Protein AF-A0A024RZ48-F1 (afdb_monomer)

pLDDT: mean 83.04, std 20.43, range [28.94, 98.0]

Nearest PDB structures (foldseek):
  3ok8-assembly1_B  TM=2.402E-01  e=8.076E+00  Mus musculus
  6m96-assembly1_B-2  TM=2.084E-01  e=8.076E+00  Aquifex aeolicus VF5

Secondary structure (DSSP, 8-state):
---------------------PPPPP-------SS-------PPPPPGGGTTTHHHHHHHHHHHHHHH-HHHHHHHHHHHHHHHHHHHHHTTSSSPP-HHHHHHHHHHHHHHHHHHHHHHHHHHHS---S-HHHHHHHHHHHIIIIIIHHHHHHHHHHHHHHHT-HHHHHHHHHHHHHHHHHHHHHHHHHHHHHHHHHHS-GGGHHHHHHHHHHHHHHHHHHHHHHHHHHHHHHHHHHHHHHHT-

Mean predicted aligned error: 12.29 Å

Solvent-accessible surface area (backbone atoms only — not comparable to full-atom values): 14236 Å² total; per-residue (Å²): 1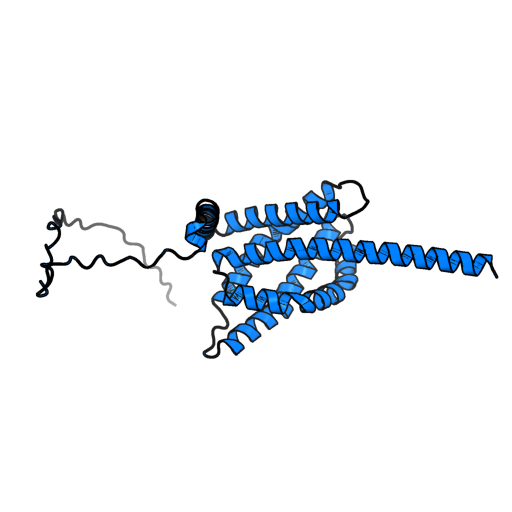33,91,83,90,86,86,82,90,83,88,82,90,82,88,75,94,73,78,84,81,76,77,76,76,81,79,82,75,78,73,86,82,61,101,62,98,65,85,79,77,78,74,71,77,76,75,57,73,66,66,71,49,53,70,59,36,51,51,52,50,49,49,45,52,41,29,72,77,39,44,64,61,44,36,27,56,50,27,30,53,39,29,39,53,23,42,51,51,26,46,75,66,45,97,60,81,88,58,66,66,59,39,52,50,42,21,53,53,26,37,67,46,22,54,61,52,53,52,48,56,51,46,58,71,74,42,68,80,52,96,48,64,66,59,23,50,50,53,48,42,52,48,39,55,69,49,51,50,45,49,51,46,47,51,51,41,28,49,54,24,46,78,69,66,51,40,70,67,42,11,53,49,47,30,69,73,43,43,63,61,52,50,56,59,42,62,76,51,49,54,61,54,46,52,47,36,74,74,73,42,57,80,72,46,37,65,57,54,52,40,56,54,46,34,56,48,38,41,50,52,35,52,54,51,52,54,48,54,53,52,50,49,53,52,50,50,54,50,50,52,55,59,74,75,105

Sequence (245 aa):
MLRARVALSWSVLSSRQRPCRQPCPNMQESPVGPDGGERVEIAPPLPLWQRLGPVTRLAQAYGNSQKKRPYVTQTISSIFIFFSADLLAQSMSDDDYDPVRTARNVFIGAGTAIPAYQWFKFLATRFNYKSRVLSLGVKIVLNQLLFATYMNVYFFSMQALLSGDGISGAVQRVRDTLLTSWINSCKIWPIVMAFNLSYVPLEYRALFAGIINLGWQAYLSLLNRWAEVREAEAAETAAEAVALA

Radius of gyration: 28.59 Å; Cα contacts (8 Å, |Δi|>4): 157; chains: 1; bounding box: 78×73×70 Å

Foldseek 3Di:
DDDDDDDDDDDDDDDDDDDPDDDDDDPPDDPDDPDPDDPPPPDPPDPPLVVVPVRNVVVVVLLVCCVVPVLVSQLVLLLVLQLLLLVLLVVLDPDDDDVLVSVLSSVLSNVCRVVVLVLLVCLLVPQDDPDPVRSLVVSLVCCLPPVLLVSLLSSQLSVCVSVVVPNVNSVVSCVVCRVVSSVVCVVPVSVQSSCLSPPNPSSCSSVSVSVVSSVVSNVVSVVVVVVVVVVVVVVVVVVVVVVVD

Structure (mmCIF, N/CA/C/O backbone):
data_AF-A0A024RZ48-F1
#
_entry.id   AF-A0A024RZ48-F1
#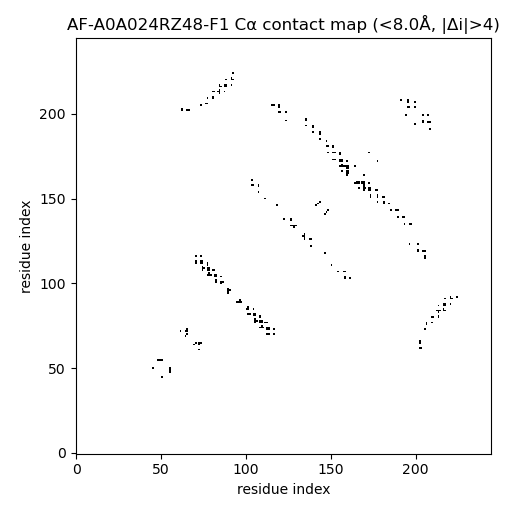
loop_
_atom_site.group_PDB
_atom_site.id
_atom_site.type_symbol
_atom_site.label_atom_id
_atom_site.label_alt_id
_atom_site.label_comp_id
_atom_site.label_asym_id
_atom_site.label_entity_id
_atom_site.label_seq_id
_atom_site.pdbx_PDB_ins_code
_atom_site.Cartn_x
_atom_site.Cartn_y
_atom_site.Cartn_z
_atom_site.occupancy
_atom_site.B_iso_or_equiv
_atom_site.auth_seq_id
_atom_site.auth_comp_id
_atom_site.auth_asym_id
_atom_site.auth_atom_id
_atom_site.pdbx_PDB_model_num
ATOM 1 N N . MET A 1 1 ? 11.354 -44.405 32.107 1.00 38.25 1 MET A N 1
ATOM 2 C CA . MET A 1 1 ? 11.079 -42.958 31.965 1.00 38.25 1 MET A CA 1
ATOM 3 C C . MET A 1 1 ? 9.793 -42.797 31.168 1.00 38.25 1 MET A C 1
ATOM 5 O O . MET A 1 1 ? 9.680 -43.358 30.085 1.00 38.25 1 MET A O 1
ATOM 9 N N . LEU A 1 2 ? 8.790 -42.193 31.807 1.00 31.25 2 LEU A N 1
ATOM 10 C CA . LEU A 1 2 ? 7.359 -42.246 31.487 1.00 31.25 2 LEU A CA 1
ATOM 11 C C . LEU A 1 2 ? 7.004 -41.737 30.076 1.00 31.25 2 LEU A C 1
ATOM 13 O O . LEU A 1 2 ? 7.317 -40.607 29.715 1.00 31.25 2 LEU A O 1
ATOM 17 N N . ARG A 1 3 ? 6.246 -42.556 29.335 1.00 37.56 3 ARG A N 1
ATOM 18 C CA . ARG A 1 3 ? 5.345 -42.137 28.252 1.00 37.56 3 ARG A CA 1
ATOM 19 C C . ARG A 1 3 ? 3.957 -41.921 28.859 1.00 37.56 3 ARG A C 1
ATOM 21 O O . ARG A 1 3 ? 3.462 -42.827 29.520 1.00 37.56 3 ARG A O 1
ATOM 28 N N . ALA A 1 4 ? 3.313 -40.788 28.590 1.00 33.41 4 ALA A N 1
ATOM 29 C CA . ALA A 1 4 ? 1.902 -40.580 28.912 1.00 33.41 4 ALA A CA 1
ATOM 30 C C . ALA A 1 4 ? 1.089 -40.418 27.617 1.00 33.41 4 ALA A C 1
ATOM 32 O O . ALA A 1 4 ? 1.191 -39.414 26.916 1.00 33.41 4 ALA A O 1
ATOM 33 N N . ARG A 1 5 ? 0.297 -41.450 27.306 1.00 41.03 5 ARG A N 1
ATOM 34 C CA . ARG A 1 5 ? -0.903 -41.414 26.458 1.00 41.03 5 ARG A CA 1
ATOM 35 C C . ARG A 1 5 ? -2.101 -41.554 27.397 1.00 41.03 5 ARG A C 1
ATOM 37 O O . ARG A 1 5 ? -2.118 -42.537 28.126 1.00 41.03 5 ARG A O 1
ATOM 44 N N . VAL A 1 6 ? -3.094 -40.668 27.329 1.00 35.09 6 VAL A N 1
ATOM 45 C CA . VAL A 1 6 ? -4.478 -40.879 27.822 1.00 35.09 6 VAL A CA 1
ATOM 46 C C . VAL A 1 6 ? -5.368 -39.959 26.966 1.00 35.09 6 VAL A C 1
ATOM 48 O O . VAL A 1 6 ? -5.167 -38.752 26.978 1.00 35.09 6 VAL A O 1
ATOM 51 N N . ALA A 1 7 ? -6.049 -40.460 25.932 1.00 33.59 7 ALA A N 1
ATOM 52 C CA . ALA A 1 7 ? -7.340 -41.166 25.888 1.00 33.59 7 ALA A CA 1
ATOM 53 C C . ALA A 1 7 ? -8.547 -40.212 25.752 1.00 33.59 7 ALA A C 1
ATOM 55 O O . ALA A 1 7 ? -8.872 -39.438 26.646 1.00 33.59 7 ALA A O 1
ATOM 56 N N . LEU A 1 8 ? -9.199 -40.312 24.588 1.00 34.28 8 LEU A N 1
ATOM 57 C CA . LEU A 1 8 ? -10.552 -39.840 24.303 1.00 34.28 8 LEU A CA 1
ATOM 58 C C . LEU A 1 8 ? -11.566 -40.643 25.131 1.00 34.28 8 LEU A C 1
ATOM 60 O O . LEU A 1 8 ? -11.453 -41.864 25.204 1.00 34.28 8 LEU A O 1
ATOM 64 N N . SER A 1 9 ? -12.599 -39.981 25.654 1.00 30.58 9 SER A N 1
ATOM 65 C CA . SER A 1 9 ? -13.850 -40.643 26.032 1.00 30.58 9 SER A CA 1
ATOM 66 C C . SER A 1 9 ? -15.035 -39.778 25.612 1.00 30.58 9 SER A C 1
ATOM 68 O O . SER A 1 9 ? -15.275 -38.698 26.149 1.00 30.58 9 SER A O 1
ATOM 70 N N . TRP A 1 10 ? -15.735 -40.264 24.591 1.00 28.94 10 TRP A N 1
ATOM 71 C CA . TRP A 1 10 ? -17.107 -39.917 24.254 1.00 28.94 10 TRP A CA 1
ATOM 72 C C . TRP A 1 10 ? -18.004 -40.969 24.909 1.00 28.94 10 TRP A C 1
ATOM 74 O O . TRP A 1 10 ? -17.760 -42.153 24.681 1.00 28.94 10 TRP A O 1
ATOM 84 N N . SER A 1 11 ? -19.044 -40.555 25.644 1.00 31.22 11 SER A N 1
ATOM 85 C CA . SER A 1 11 ? -20.434 -41.044 25.506 1.00 31.22 11 SER A CA 1
ATOM 86 C C . SER A 1 11 ? -21.299 -40.774 26.745 1.00 31.22 11 SER A C 1
ATOM 88 O O . SER A 1 11 ? -21.030 -41.275 27.827 1.00 31.22 11 SER A O 1
ATOM 90 N N . VAL A 1 12 ? -22.398 -40.055 26.487 1.00 34.34 12 VAL A N 1
ATOM 91 C CA . VAL A 1 12 ? -23.777 -40.330 26.933 1.00 34.34 12 VAL A CA 1
ATOM 92 C C . VAL A 1 12 ? -24.084 -40.297 28.435 1.00 34.34 12 VAL A C 1
ATOM 94 O O . VAL A 1 12 ? -23.860 -41.254 29.162 1.00 34.34 12 VAL A O 1
ATOM 97 N N . LEU A 1 13 ? -24.840 -39.269 28.829 1.00 33.66 13 LEU A N 1
ATOM 98 C CA . LEU A 1 13 ? -26.039 -39.460 29.645 1.00 33.66 13 LEU A CA 1
ATOM 99 C C . LEU A 1 13 ? -27.095 -38.436 29.230 1.00 33.66 13 LEU A C 1
ATOM 101 O O . LEU A 1 13 ? -26.978 -37.234 29.454 1.00 33.66 13 LEU A O 1
ATOM 105 N N . SER A 1 14 ? -28.127 -38.954 28.570 1.00 35.81 14 SER A N 1
ATOM 106 C CA . SER A 1 14 ? -29.373 -38.259 28.312 1.00 35.81 14 SER A CA 1
ATOM 107 C C . SER A 1 14 ? -30.078 -37.969 29.635 1.00 35.81 14 SER A C 1
ATOM 109 O O . SER A 1 14 ? -30.487 -38.896 30.334 1.00 35.81 14 SER A O 1
ATOM 111 N N . SER A 1 15 ? -30.327 -36.701 29.933 1.00 34.81 15 SER A N 1
ATOM 112 C CA . SER A 1 15 ? -31.440 -36.314 30.790 1.00 34.81 15 SER A CA 1
ATOM 113 C C . SER A 1 15 ? -32.399 -35.476 29.950 1.00 34.81 15 SER A C 1
ATOM 115 O O . SER A 1 15 ? -32.111 -34.366 29.512 1.00 34.81 15 SER A O 1
ATOM 117 N N . ARG A 1 16 ? -33.560 -36.069 29.659 1.00 40.62 16 ARG A N 1
ATOM 118 C CA . ARG A 1 16 ? -34.732 -35.353 29.160 1.00 40.62 16 ARG A CA 1
ATOM 119 C C . ARG A 1 16 ? -35.059 -34.241 30.157 1.00 40.62 16 ARG A C 1
ATOM 121 O O . ARG A 1 16 ? -35.597 -34.529 31.224 1.00 40.62 16 ARG A O 1
ATOM 128 N N . GLN A 1 17 ? -34.805 -32.991 29.794 1.00 38.72 17 GLN A N 1
ATOM 129 C CA . GLN A 1 17 ? -35.482 -31.854 30.404 1.00 38.72 17 GLN A CA 1
ATOM 130 C C . GLN A 1 17 ? -36.427 -31.235 29.378 1.00 38.72 17 GLN A C 1
ATOM 132 O O . GLN A 1 17 ? -36.085 -30.991 28.223 1.00 38.72 17 GLN A O 1
ATOM 137 N N . ARG A 1 18 ? -37.678 -31.133 29.820 1.00 36.09 18 ARG A N 1
ATOM 138 C CA . ARG A 1 18 ? -38.862 -30.670 29.097 1.00 36.09 18 ARG A CA 1
ATOM 139 C C . ARG A 1 18 ? -38.695 -29.198 28.687 1.00 36.09 18 ARG A C 1
ATOM 141 O O . ARG A 1 18 ? -37.915 -28.489 29.318 1.00 36.09 18 ARG A O 1
ATOM 148 N N . PRO A 1 19 ? -39.428 -28.720 27.666 1.00 35.03 19 PRO A N 1
ATOM 149 C CA . PRO A 1 19 ? -39.289 -27.353 27.180 1.00 35.03 19 PRO A CA 1
ATOM 150 C C . PRO A 1 19 ? -39.682 -26.354 28.274 1.00 35.03 19 PRO A C 1
ATOM 152 O O . PRO A 1 19 ? -40.811 -26.381 28.769 1.00 35.03 19 PRO A O 1
ATOM 155 N N . CYS A 1 20 ? -38.762 -25.460 28.638 1.00 35.25 20 CYS A N 1
ATOM 156 C CA . CYS A 1 20 ? -39.099 -24.270 29.406 1.00 35.25 20 CYS A CA 1
ATOM 157 C C . CYS A 1 20 ? -40.071 -23.427 28.574 1.00 35.25 20 CYS A C 1
ATOM 159 O O . CYS A 1 20 ? -39.677 -22.771 27.610 1.00 35.25 20 CYS A O 1
ATOM 161 N N . ARG A 1 21 ? -41.355 -23.463 28.946 1.00 40.59 21 ARG A N 1
ATOM 162 C CA . ARG A 1 21 ? -42.322 -22.427 28.584 1.00 40.59 21 ARG A CA 1
ATOM 163 C C . ARG A 1 21 ? -41.755 -21.100 29.084 1.00 40.59 21 ARG A C 1
ATOM 165 O O . ARG A 1 21 ? -41.681 -20.889 30.291 1.00 40.59 21 ARG A O 1
ATOM 172 N N . GLN A 1 22 ? -41.334 -20.230 28.172 1.00 45.97 22 GLN A N 1
ATOM 173 C CA . GLN A 1 22 ? -41.168 -18.818 28.497 1.00 45.97 22 GLN A CA 1
ATOM 174 C C . GLN A 1 22 ? -42.529 -18.283 28.973 1.00 4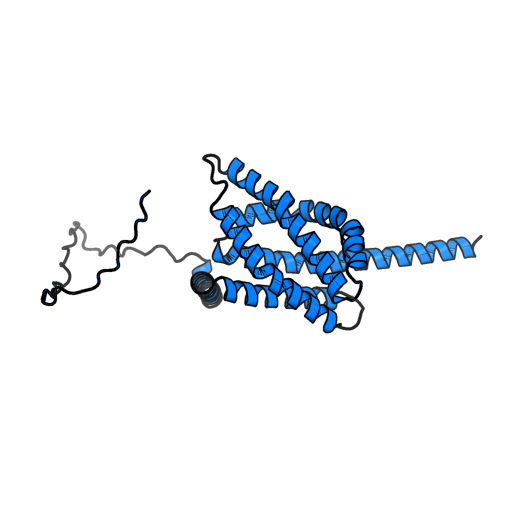5.97 22 GLN A C 1
ATOM 176 O O . GLN A 1 22 ? -43.525 -18.493 28.273 1.00 45.97 22 GLN A O 1
ATOM 181 N N . PRO A 1 23 ? -42.615 -17.632 30.142 1.00 40.03 23 PRO A N 1
ATOM 182 C CA . PRO A 1 23 ? -43.782 -16.839 30.487 1.00 40.03 23 PRO A CA 1
ATOM 183 C C . PRO A 1 23 ? -43.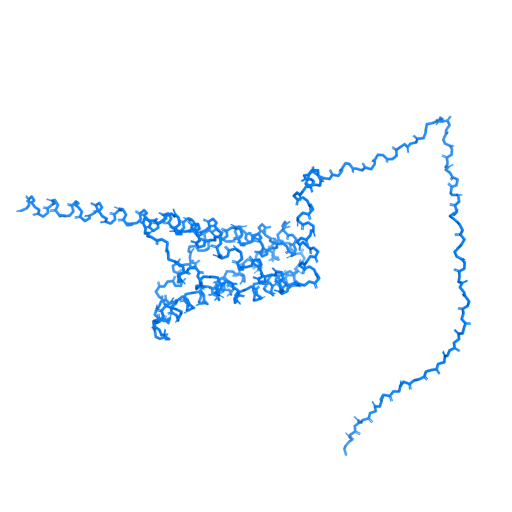863 -15.637 29.538 1.00 40.03 23 PRO A C 1
ATOM 185 O O . PRO A 1 23 ? -42.836 -15.060 29.177 1.00 40.03 23 PRO A O 1
ATOM 188 N N . CYS A 1 24 ? -45.082 -15.281 29.131 1.00 37.19 24 CYS A N 1
ATOM 189 C CA . CYS A 1 24 ? -45.389 -14.046 28.412 1.00 37.19 24 CYS A CA 1
ATOM 190 C C . CYS A 1 24 ? -44.769 -12.814 29.106 1.00 37.19 24 CYS A C 1
ATOM 192 O O . CYS A 1 24 ? -44.508 -12.865 30.311 1.00 37.19 24 CYS A O 1
ATOM 194 N N . PRO A 1 25 ? -44.528 -11.714 28.367 1.00 39.91 25 PRO A N 1
ATOM 195 C CA . PRO A 1 25 ? -43.797 -10.566 28.879 1.00 39.91 25 PRO A CA 1
ATOM 196 C C . PRO A 1 25 ? -44.495 -10.015 30.116 1.00 39.91 25 PRO A C 1
ATOM 198 O O . PRO A 1 25 ? -45.704 -9.783 30.106 1.00 39.91 25 PRO A O 1
ATOM 201 N N . ASN A 1 26 ? -43.710 -9.819 31.170 1.00 36.91 26 ASN A N 1
ATOM 202 C CA . ASN A 1 26 ? -44.125 -9.100 32.358 1.00 36.91 26 ASN A CA 1
ATOM 203 C C . ASN A 1 26 ? -44.617 -7.715 31.906 1.00 36.91 26 ASN A C 1
ATOM 205 O O . ASN A 1 26 ? -43.839 -6.950 31.334 1.00 36.91 26 ASN A O 1
ATOM 209 N N . MET A 1 27 ? -45.903 -7.418 32.113 1.00 36.75 27 MET A N 1
ATOM 210 C CA . MET A 1 27 ? -46.411 -6.051 32.043 1.00 36.75 27 MET A CA 1
ATOM 211 C C . MET A 1 27 ? -45.717 -5.280 33.161 1.00 36.75 27 MET A C 1
ATOM 213 O O . MET A 1 27 ? -46.099 -5.360 34.324 1.00 36.75 27 MET A O 1
ATOM 217 N N . GLN A 1 28 ? -44.630 -4.600 32.818 1.00 39.88 28 GLN A N 1
ATOM 218 C CA . GLN A 1 28 ? -44.034 -3.602 33.684 1.00 39.88 28 GLN A CA 1
ATOM 219 C C . GLN A 1 28 ? -44.991 -2.413 33.682 1.00 39.88 28 GLN A C 1
ATOM 221 O O . GLN A 1 28 ? -45.077 -1.678 32.700 1.00 39.88 28 GLN A O 1
ATOM 226 N N . GLU A 1 29 ? -45.763 -2.284 34.759 1.00 39.62 29 GLU A N 1
ATOM 227 C CA . GLU A 1 29 ? -46.559 -1.093 35.033 1.00 39.62 29 GLU A CA 1
ATOM 228 C C . GLU A 1 29 ? -45.646 0.138 34.962 1.00 39.62 29 GLU A C 1
ATOM 230 O O . GLU A 1 29 ? -44.635 0.238 35.663 1.00 39.62 29 GLU A O 1
ATOM 235 N N . SER A 1 30 ? -45.981 1.065 34.064 1.00 38.09 30 SER A N 1
ATOM 236 C CA . SER A 1 30 ? -45.347 2.378 34.006 1.00 38.09 30 SER A CA 1
ATOM 237 C C . SER A 1 30 ? -45.648 3.154 35.292 1.00 38.09 30 SER A C 1
ATOM 239 O O . SER A 1 30 ? -46.793 3.143 35.747 1.00 38.09 30 SER A O 1
ATOM 241 N N . PRO A 1 31 ? -44.681 3.888 35.871 1.00 41.72 31 PRO A N 1
ATOM 242 C CA . PRO A 1 31 ? -44.988 4.819 36.944 1.00 41.72 31 PRO A CA 1
ATOM 243 C C . PRO A 1 31 ? -45.827 5.963 36.359 1.00 41.72 31 PRO A C 1
ATOM 245 O O . PRO A 1 31 ? -45.339 6.769 35.566 1.00 41.72 31 PRO A O 1
ATOM 248 N N . VAL A 1 32 ? -47.107 6.000 36.727 1.00 44.28 32 VAL A N 1
ATOM 249 C CA . VAL A 1 32 ? -48.041 7.069 36.365 1.00 44.28 32 VAL A CA 1
ATOM 250 C C . VAL A 1 32 ? -47.592 8.350 37.073 1.00 44.28 32 VAL A C 1
ATOM 252 O O . VAL A 1 32 ? -47.715 8.482 38.289 1.00 44.28 32 VAL A O 1
ATOM 255 N N . GLY A 1 33 ? -47.011 9.279 36.310 1.00 48.31 33 GLY A N 1
ATOM 256 C CA . GLY A 1 33 ? -46.834 10.667 36.740 1.00 48.31 33 GLY A CA 1
ATOM 257 C C . GLY A 1 33 ? -48.172 11.421 36.705 1.00 48.31 33 GLY A C 1
ATOM 258 O O . GLY A 1 33 ? -49.093 10.965 36.030 1.00 48.31 33 GLY A O 1
ATOM 259 N N . PRO A 1 34 ? -48.306 12.569 37.395 1.00 49.88 34 PRO A N 1
ATOM 260 C CA . PRO A 1 34 ? -49.603 13.219 37.612 1.00 49.88 34 PRO A CA 1
ATOM 261 C C . PRO A 1 34 ? -50.240 13.841 36.360 1.00 49.88 34 PRO A C 1
ATOM 263 O O . PRO A 1 34 ? -51.371 14.300 36.439 1.00 49.88 34 PRO A O 1
ATOM 266 N N . ASP A 1 35 ? -49.559 13.826 35.214 1.00 49.88 35 ASP A N 1
ATOM 267 C CA . ASP A 1 35 ? -50.056 14.372 33.955 1.00 49.88 35 ASP A CA 1
ATOM 268 C C . ASP A 1 35 ? -49.986 13.282 32.879 1.00 49.88 35 ASP A C 1
ATOM 270 O O . ASP A 1 35 ? -48.909 12.768 32.569 1.00 49.88 35 ASP A O 1
ATOM 274 N N . GLY A 1 36 ? -51.150 12.902 32.342 1.00 49.97 36 GLY A N 1
ATOM 275 C CA . GLY A 1 36 ? -51.372 11.788 31.410 1.00 49.97 36 GLY A CA 1
ATOM 276 C C . GLY A 1 36 ? -50.786 11.970 30.005 1.00 49.97 36 GLY A C 1
ATOM 277 O O . GLY A 1 36 ? -51.496 11.818 29.015 1.00 49.97 36 GLY A O 1
ATOM 278 N N . GLY A 1 37 ? -49.498 12.293 29.907 1.00 45.31 37 GLY A N 1
ATOM 279 C CA . GLY A 1 37 ? -48.733 12.309 28.667 1.00 45.31 37 GLY A CA 1
ATOM 280 C C . GLY A 1 37 ? -47.754 11.141 28.619 1.00 45.31 37 GLY A C 1
ATOM 281 O O . GLY A 1 37 ? -46.782 11.103 29.373 1.00 45.31 37 GLY A O 1
ATOM 282 N N . GLU A 1 38 ? -47.989 10.198 27.710 1.00 49.16 38 GLU A N 1
ATOM 283 C CA . GLU A 1 38 ? -47.034 9.154 27.341 1.00 49.16 38 GLU A CA 1
ATOM 284 C C . GLU A 1 38 ? -45.717 9.825 26.910 1.00 49.16 38 GLU A C 1
ATOM 286 O O . GLU A 1 38 ? -45.669 10.549 25.911 1.00 49.16 38 GLU A O 1
ATOM 291 N N . ARG A 1 39 ? -44.637 9.655 27.686 1.00 50.16 39 ARG A N 1
ATOM 292 C CA . ARG A 1 39 ? -43.314 10.126 27.260 1.00 50.16 39 ARG A CA 1
ATOM 293 C C . ARG A 1 39 ? -42.861 9.237 26.111 1.00 50.16 39 ARG A C 1
ATOM 295 O O . ARG A 1 39 ? -42.278 8.182 26.339 1.00 50.16 39 ARG A O 1
ATOM 302 N N . VAL A 1 40 ? -43.119 9.676 24.884 1.00 59.91 40 VAL A N 1
ATOM 303 C CA . VAL A 1 40 ? -42.496 9.111 23.688 1.00 59.91 40 VAL A CA 1
ATOM 304 C C . VAL A 1 40 ? -40.988 9.283 23.851 1.00 59.91 40 VAL A C 1
ATOM 306 O O . VAL A 1 40 ? -40.455 10.385 23.709 1.00 59.91 40 VAL A O 1
ATOM 309 N N . GLU A 1 41 ? -40.292 8.206 24.208 1.00 59.16 41 GLU A N 1
ATOM 310 C CA . GLU A 1 41 ? -38.836 8.178 24.215 1.00 59.16 41 GLU A CA 1
ATOM 311 C C . GLU A 1 41 ? -38.381 8.237 22.754 1.00 59.16 41 GLU A C 1
ATOM 313 O O . GLU A 1 41 ? -38.357 7.242 22.029 1.00 59.16 41 GLU A O 1
ATOM 318 N N . ILE A 1 42 ? -38.116 9.454 22.275 1.00 63.38 42 ILE A N 1
ATOM 319 C CA . ILE A 1 42 ? -37.619 9.695 20.924 1.00 63.38 42 ILE A CA 1
ATOM 320 C C . ILE A 1 42 ? -36.236 9.050 20.857 1.00 63.38 42 ILE A C 1
ATOM 322 O O . ILE A 1 42 ? -35.260 9.602 21.371 1.00 63.38 42 ILE A O 1
ATOM 326 N N . ALA A 1 43 ? -36.158 7.866 20.241 1.00 68.62 43 ALA A N 1
ATOM 327 C CA . ALA A 1 43 ? -34.889 7.214 19.955 1.00 68.62 43 ALA A CA 1
ATOM 328 C C . ALA A 1 43 ? -33.949 8.239 19.296 1.00 68.62 43 ALA A C 1
ATOM 330 O O . ALA A 1 43 ? -34.389 8.972 18.399 1.00 68.62 43 ALA A O 1
ATOM 331 N N . PRO A 1 44 ? -32.678 8.334 19.731 1.00 74.50 44 PRO A N 1
ATOM 332 C CA . PRO A 1 44 ? -31.772 9.336 19.204 1.00 74.50 44 PRO A CA 1
ATOM 333 C C . PRO A 1 44 ? -31.723 9.205 17.678 1.00 74.50 44 PRO A C 1
ATOM 335 O O . PRO A 1 44 ? -31.657 8.082 17.161 1.00 74.50 44 PRO A O 1
ATOM 338 N N . PRO A 1 45 ? -31.789 10.326 16.939 1.00 71.00 45 PRO A N 1
ATOM 339 C CA . PRO A 1 45 ? -31.782 10.291 15.490 1.00 71.00 45 PRO A CA 1
ATOM 340 C C . PRO A 1 45 ? -30.596 9.465 15.005 1.00 71.00 45 PRO A C 1
ATOM 342 O O . PRO A 1 45 ? -29.459 9.719 15.408 1.00 71.00 45 PRO A O 1
ATOM 345 N N . LEU A 1 46 ? -30.865 8.498 14.122 1.00 72.75 46 LEU A N 1
ATOM 346 C CA . LEU A 1 46 ? -29.807 7.695 13.517 1.00 72.75 46 LEU A CA 1
ATOM 347 C C . LEU A 1 46 ? -28.719 8.637 12.970 1.00 72.75 46 LEU A C 1
ATOM 349 O O . LEU A 1 46 ? -29.065 9.642 12.322 1.00 72.75 46 LEU A O 1
ATOM 353 N N . PRO A 1 47 ? -27.429 8.349 13.229 1.00 73.94 47 PRO A N 1
ATOM 354 C CA . PRO A 1 47 ? -26.336 9.198 12.785 1.00 73.94 47 PRO A CA 1
ATOM 355 C C . PRO A 1 47 ? -26.387 9.405 11.267 1.00 73.94 47 PRO A C 1
ATOM 357 O O . PRO A 1 47 ? -26.848 8.535 10.529 1.00 73.94 47 PRO A O 1
ATOM 360 N N . LEU A 1 48 ? -25.915 10.562 10.790 1.00 71.38 48 LEU A N 1
ATOM 361 C CA . LEU A 1 48 ? -26.107 11.039 9.411 1.00 71.38 48 LEU A CA 1
ATOM 362 C C . LEU A 1 48 ? -25.770 9.990 8.337 1.00 71.38 48 LEU A C 1
ATOM 364 O O . LEU A 1 48 ? -26.499 9.840 7.361 1.00 71.38 48 LEU A O 1
ATOM 368 N N . TRP A 1 49 ? -24.716 9.200 8.539 1.00 63.56 49 TRP A N 1
ATOM 369 C CA . TRP A 1 49 ? -24.308 8.154 7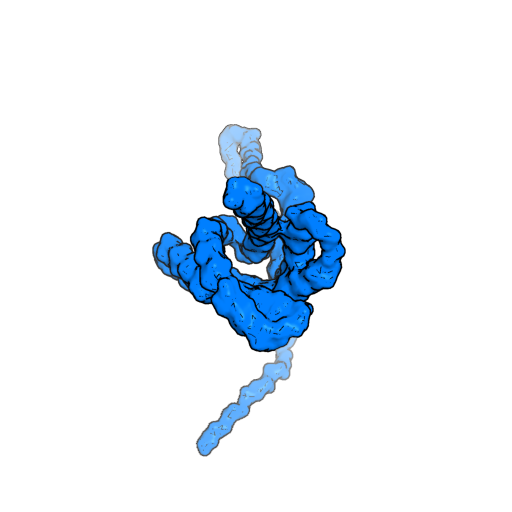.600 1.00 63.56 49 TRP A CA 1
ATOM 370 C C . TRP A 1 49 ? -25.282 6.977 7.504 1.00 63.56 49 TRP A C 1
ATOM 372 O O . TRP A 1 49 ? -25.206 6.247 6.525 1.00 63.56 49 TRP A O 1
ATOM 382 N N . GLN A 1 50 ? -26.186 6.766 8.469 1.00 64.25 50 GLN A N 1
ATOM 383 C CA . GLN A 1 50 ? -27.280 5.782 8.391 1.00 64.25 50 GLN A CA 1
ATOM 384 C C . GLN A 1 50 ? -28.503 6.309 7.635 1.00 64.25 50 GLN A C 1
ATOM 386 O O . GLN A 1 50 ? -29.367 5.531 7.238 1.00 64.25 50 GLN A O 1
ATOM 391 N N . ARG A 1 51 ? -28.549 7.618 7.373 1.00 68.62 51 ARG A N 1
ATOM 392 C CA . ARG A 1 51 ? -29.578 8.258 6.547 1.00 68.62 51 ARG A CA 1
ATOM 393 C C . ARG A 1 51 ? -29.259 8.189 5.050 1.00 68.62 51 ARG A C 1
ATOM 395 O O . ARG A 1 51 ? -30.134 8.441 4.235 1.00 68.62 51 ARG A O 1
ATOM 402 N N . LEU A 1 52 ? -28.040 7.775 4.687 1.00 75.81 52 LEU A N 1
ATOM 403 C CA . LEU A 1 52 ? -27.579 7.593 3.302 1.00 75.81 52 LEU A CA 1
ATOM 404 C C . LEU A 1 52 ? -28.022 6.259 2.665 1.00 75.81 52 LEU A C 1
ATOM 406 O O . LEU A 1 52 ? -27.458 5.857 1.649 1.00 75.81 52 LEU A O 1
ATOM 410 N N . GLY A 1 53 ? -29.001 5.566 3.264 1.00 79.75 53 GLY A N 1
ATOM 411 C CA . GLY A 1 53 ? -29.703 4.383 2.748 1.00 79.75 53 GLY A CA 1
ATOM 412 C C . GLY A 1 53 ? -28.821 3.365 2.003 1.00 79.75 53 GLY A C 1
ATOM 413 O O . GLY A 1 53 ? -28.261 2.470 2.644 1.00 79.75 53 GLY A O 1
ATOM 414 N N . PRO A 1 54 ? -28.697 3.449 0.662 1.00 85.69 54 PRO A N 1
ATOM 415 C CA . PRO A 1 54 ? -27.858 2.546 -0.131 1.00 85.69 54 PRO A CA 1
ATOM 416 C C . PRO A 1 54 ? -26.387 2.486 0.307 1.00 85.69 54 PRO A C 1
ATOM 418 O O . PRO A 1 54 ? -25.835 1.394 0.436 1.00 85.69 54 PRO A O 1
ATOM 421 N N . VAL A 1 55 ? -25.755 3.629 0.592 1.00 84.88 55 VAL A N 1
ATOM 422 C CA . VAL A 1 55 ? -24.321 3.687 0.939 1.00 84.88 55 VAL A CA 1
ATOM 423 C C . VAL A 1 55 ? -24.064 2.997 2.274 1.00 84.88 55 VAL A C 1
ATOM 425 O O . VAL A 1 55 ? -23.126 2.212 2.413 1.00 84.88 55 VAL A O 1
ATOM 428 N N . THR A 1 56 ? -24.944 3.225 3.248 1.00 84.00 56 THR A N 1
ATOM 429 C CA . THR A 1 56 ? -24.874 2.572 4.557 1.00 84.00 56 THR A CA 1
ATOM 430 C C . THR A 1 56 ? -25.002 1.061 4.427 1.00 84.00 56 THR A C 1
ATOM 432 O O . THR A 1 56 ? -24.248 0.327 5.063 1.00 84.00 56 THR A O 1
ATOM 435 N N . ARG A 1 57 ? -25.937 0.586 3.591 1.00 88.06 57 ARG A N 1
ATOM 436 C CA . ARG A 1 57 ? -26.154 -0.848 3.355 1.00 88.06 57 ARG A CA 1
ATOM 437 C C . ARG A 1 57 ? -24.937 -1.496 2.706 1.00 88.06 57 ARG A C 1
ATOM 439 O O . ARG A 1 57 ? -24.545 -2.574 3.138 1.00 88.06 57 ARG A O 1
ATOM 446 N N . LEU A 1 58 ? -24.314 -0.835 1.729 1.00 89.75 58 LEU A N 1
ATOM 447 C CA . LEU A 1 58 ? -23.081 -1.317 1.099 1.00 89.75 58 LEU A CA 1
ATOM 448 C C . LEU A 1 58 ? -21.925 -1.389 2.102 1.00 89.75 58 LEU A C 1
ATOM 450 O O . LEU A 1 58 ? -21.261 -2.420 2.193 1.00 89.75 58 LEU A O 1
ATOM 454 N N . ALA A 1 59 ? -21.727 -0.341 2.905 1.00 90.44 59 ALA A N 1
ATOM 455 C CA . ALA A 1 59 ? -20.704 -0.332 3.947 1.00 90.44 59 ALA A CA 1
ATOM 456 C C . ALA A 1 59 ? -20.937 -1.455 4.971 1.00 90.44 59 ALA A C 1
ATOM 458 O O . ALA A 1 59 ? -20.025 -2.222 5.269 1.00 90.44 59 ALA A O 1
ATOM 459 N N . GLN A 1 60 ? -22.173 -1.623 5.451 1.00 91.69 60 GLN A N 1
ATOM 460 C CA . GLN A 1 60 ? -22.536 -2.704 6.371 1.00 91.69 60 GLN A CA 1
ATOM 461 C C . GLN A 1 60 ? -22.347 -4.090 5.744 1.00 91.69 60 GLN A C 1
ATOM 463 O O . GLN A 1 60 ? -21.822 -4.987 6.402 1.00 91.69 60 GLN A O 1
ATOM 468 N N . ALA A 1 61 ? -22.730 -4.276 4.479 1.00 93.75 61 ALA A N 1
ATOM 469 C CA . ALA A 1 61 ? -22.533 -5.527 3.754 1.00 93.75 61 ALA A CA 1
ATOM 470 C C . ALA A 1 61 ? -21.043 -5.868 3.622 1.00 93.75 61 ALA A C 1
ATOM 472 O O . ALA A 1 61 ? -20.647 -6.996 3.926 1.00 93.75 61 ALA A O 1
ATOM 473 N N . TYR A 1 62 ? -20.211 -4.886 3.263 1.00 95.25 62 TYR A N 1
ATOM 474 C CA . TYR A 1 62 ? -18.758 -5.034 3.237 1.00 95.25 62 TYR A CA 1
ATOM 475 C C . TYR A 1 62 ? -18.216 -5.412 4.619 1.00 95.25 62 TYR A C 1
ATOM 477 O O . TYR A 1 62 ? -17.508 -6.409 4.750 1.00 95.25 62 TYR A O 1
ATOM 485 N N . GLY A 1 63 ? -18.589 -4.673 5.669 1.00 95.31 63 GLY A N 1
ATOM 486 C CA . GLY A 1 63 ? -18.141 -4.938 7.036 1.00 95.31 63 GLY A CA 1
ATOM 487 C C . GLY A 1 63 ? -18.532 -6.335 7.525 1.00 95.31 63 GLY A C 1
ATOM 488 O O . GLY A 1 63 ? -17.720 -7.035 8.134 1.00 95.31 63 GLY A O 1
ATOM 489 N N . ASN A 1 64 ? -19.746 -6.787 7.206 1.00 95.88 64 ASN A N 1
ATOM 490 C CA . ASN A 1 64 ? -20.219 -8.136 7.516 1.00 95.88 64 ASN A CA 1
ATOM 491 C C . ASN A 1 64 ? -19.451 -9.207 6.727 1.00 95.88 64 ASN A C 1
ATOM 493 O O . ASN A 1 64 ? -19.061 -10.228 7.301 1.00 95.88 64 ASN A O 1
ATOM 497 N N . SER A 1 65 ? -19.182 -8.971 5.439 1.00 96.88 65 SER A N 1
ATOM 498 C CA . SER A 1 65 ? -18.363 -9.864 4.612 1.00 96.88 65 SER A CA 1
ATOM 499 C C . SER A 1 65 ? -16.940 -9.973 5.152 1.00 96.88 65 SER A C 1
ATOM 501 O O . SER A 1 65 ? -16.436 -11.081 5.334 1.00 96.88 65 SER A O 1
ATOM 503 N N . GLN A 1 66 ? -16.320 -8.846 5.506 1.00 95.81 66 GLN A N 1
ATOM 504 C CA . GLN A 1 66 ? -14.971 -8.800 6.064 1.00 95.81 66 GLN A CA 1
ATOM 505 C C . GLN A 1 66 ? -14.885 -9.549 7.401 1.00 95.81 66 GLN A C 1
ATOM 507 O O . GLN A 1 66 ? -13.905 -10.244 7.656 1.00 95.81 66 GLN A O 1
ATOM 512 N N . LYS A 1 67 ? -15.918 -9.468 8.248 1.00 94.31 67 LYS A N 1
ATOM 513 C CA . LYS A 1 67 ? -15.983 -10.224 9.511 1.00 94.31 67 LYS A CA 1
ATOM 514 C C . LYS A 1 67 ? -16.151 -11.727 9.282 1.00 94.31 67 LYS A C 1
ATOM 516 O O . LYS A 1 67 ? -15.507 -12.519 9.963 1.00 94.31 67 LYS A O 1
ATOM 521 N N . LYS A 1 68 ? -16.994 -12.129 8.324 1.00 96.81 68 LYS A N 1
ATOM 522 C CA . LYS A 1 68 ? -17.310 -13.544 8.052 1.00 96.81 68 LYS A CA 1
ATOM 523 C C . LYS A 1 68 ? -16.224 -14.256 7.241 1.00 96.81 68 LYS A C 1
ATOM 525 O O . LYS A 1 68 ? -15.973 -15.438 7.454 1.00 96.81 68 LYS A O 1
ATOM 530 N N . ARG A 1 69 ? -15.622 -13.562 6.274 1.00 96.06 69 ARG A N 1
ATOM 531 C CA . ARG A 1 69 ? -14.645 -14.088 5.306 1.00 96.06 69 ARG A CA 1
ATOM 532 C C . ARG A 1 69 ? -13.552 -13.042 5.033 1.00 96.06 69 ARG A C 1
ATOM 534 O O . ARG A 1 69 ? -13.496 -12.502 3.924 1.00 96.06 69 ARG A O 1
ATOM 541 N N . PRO A 1 70 ? -12.676 -12.755 6.013 1.00 95.31 70 PRO A N 1
ATOM 542 C CA . PRO A 1 70 ? -11.703 -11.668 5.911 1.00 95.31 70 PRO A CA 1
ATOM 543 C C . PRO A 1 70 ? -10.739 -11.838 4.738 1.00 95.31 70 PRO A C 1
ATOM 545 O O . PRO A 1 70 ? -10.556 -10.905 3.971 1.00 95.31 70 PRO A O 1
ATOM 548 N N . TYR A 1 71 ? -10.168 -13.029 4.534 1.00 96.31 71 TYR A N 1
ATOM 549 C CA . TYR A 1 71 ? -9.174 -13.231 3.471 1.00 96.31 71 TYR A CA 1
ATOM 550 C C . TYR A 1 71 ? -9.769 -13.118 2.065 1.00 96.31 71 TYR A C 1
ATOM 552 O O . TYR A 1 71 ? -9.166 -12.497 1.194 1.00 96.31 71 TYR A O 1
ATOM 560 N N . VAL A 1 72 ? -10.969 -13.666 1.851 1.00 96.94 72 VAL A N 1
ATOM 561 C CA . VAL A 1 72 ? -11.659 -13.592 0.554 1.00 96.94 72 VAL A CA 1
ATOM 562 C C . VAL A 1 72 ? -12.051 -12.152 0.247 1.00 96.94 72 VAL A C 1
ATOM 564 O O . VAL A 1 72 ? -11.715 -11.639 -0.815 1.00 96.94 72 VAL A O 1
ATOM 567 N N . THR A 1 73 ? -12.705 -11.484 1.201 1.00 96.62 73 THR A N 1
ATOM 568 C CA . THR A 1 73 ? -13.142 -10.091 1.037 1.00 96.62 73 THR A CA 1
ATOM 569 C C . THR A 1 73 ? -11.941 -9.182 0.795 1.00 96.62 73 THR A C 1
ATOM 571 O O . THR A 1 73 ? -11.966 -8.372 -0.128 1.00 96.62 73 THR A O 1
ATOM 574 N N . GLN A 1 74 ? -10.849 -9.377 1.537 1.00 95.50 74 GLN A N 1
ATOM 575 C CA . GLN A 1 74 ? -9.626 -8.606 1.361 1.00 95.50 74 GLN A CA 1
ATOM 576 C C . GLN A 1 74 ? -8.983 -8.817 -0.013 1.00 95.50 74 GLN A C 1
ATOM 578 O O . GLN A 1 74 ? -8.566 -7.847 -0.638 1.00 95.50 74 GLN A O 1
ATOM 583 N N . THR A 1 75 ? -8.911 -10.063 -0.486 1.00 97.25 75 THR A N 1
ATOM 584 C CA . THR A 1 75 ? -8.310 -10.392 -1.788 1.00 97.25 75 THR A CA 1
ATOM 5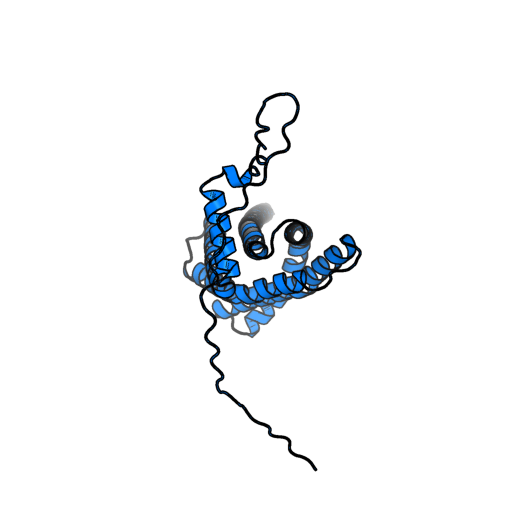85 C C . THR A 1 75 ? -9.119 -9.787 -2.927 1.00 97.25 75 THR A C 1
ATOM 587 O O . THR A 1 75 ? -8.557 -9.090 -3.765 1.00 97.25 75 THR A O 1
ATOM 590 N N . ILE A 1 76 ? -10.444 -9.968 -2.910 1.00 97.25 76 ILE A N 1
ATOM 591 C CA . ILE A 1 76 ? -11.345 -9.385 -3.914 1.00 97.25 76 ILE A CA 1
ATOM 592 C C . ILE A 1 76 ? -11.235 -7.856 -3.904 1.00 97.25 76 ILE A C 1
ATOM 594 O O . ILE A 1 76 ? -11.071 -7.244 -4.953 1.00 97.25 76 ILE A O 1
ATOM 598 N N . SER A 1 77 ? -11.258 -7.236 -2.724 1.00 96.19 77 SER A N 1
ATOM 599 C CA . SER A 1 77 ? -11.138 -5.777 -2.604 1.00 96.19 77 SER A CA 1
ATOM 600 C C . SER A 1 77 ? -9.806 -5.272 -3.142 1.00 96.19 77 SER A C 1
ATOM 602 O O . SER A 1 77 ? -9.779 -4.282 -3.863 1.00 96.19 77 SER A O 1
ATOM 604 N N . SER A 1 78 ? -8.708 -5.966 -2.831 1.00 96.12 78 SER A N 1
ATOM 605 C CA . SER A 1 78 ? -7.378 -5.610 -3.328 1.00 96.12 78 SER A CA 1
ATOM 606 C C . SER A 1 78 ? -7.301 -5.703 -4.851 1.00 96.12 78 SER A C 1
ATOM 608 O O . SER A 1 78 ? -6.796 -4.785 -5.485 1.00 96.12 78 SER A O 1
ATOM 610 N N . ILE A 1 79 ? -7.880 -6.749 -5.452 1.00 97.12 79 ILE A N 1
ATOM 611 C CA . ILE A 1 79 ? -7.991 -6.879 -6.913 1.00 97.12 79 ILE A CA 1
ATOM 612 C C . ILE A 1 79 ? -8.698 -5.656 -7.509 1.00 97.12 79 ILE A C 1
ATOM 614 O O . ILE A 1 79 ? -8.156 -5.029 -8.414 1.00 97.12 79 ILE A O 1
ATOM 618 N N . PHE A 1 80 ? -9.858 -5.266 -6.969 1.00 96.81 80 PHE A N 1
ATOM 619 C CA . PHE A 1 80 ? -10.594 -4.089 -7.449 1.00 96.81 80 PHE A CA 1
ATOM 620 C C . PHE A 1 80 ? -9.828 -2.776 -7.260 1.00 96.81 80 PHE A C 1
ATOM 622 O O . PHE A 1 80 ? -9.871 -1.918 -8.143 1.00 96.81 80 PHE A O 1
ATOM 629 N N . ILE A 1 81 ? -9.132 -2.615 -6.132 1.00 95.44 81 ILE A N 1
ATOM 630 C CA . ILE A 1 81 ? -8.316 -1.429 -5.846 1.00 95.44 81 ILE A CA 1
ATOM 631 C C . ILE A 1 81 ? -7.174 -1.329 -6.855 1.00 95.44 81 ILE A C 1
ATOM 633 O O . ILE A 1 81 ? -7.018 -0.288 -7.480 1.00 95.44 81 ILE A O 1
ATOM 637 N N . PHE A 1 82 ? -6.394 -2.394 -7.044 1.00 95.19 82 PHE A N 1
ATOM 638 C CA . PHE A 1 82 ? -5.242 -2.376 -7.947 1.00 95.19 82 PHE A CA 1
ATOM 639 C C . PHE A 1 82 ? -5.652 -2.272 -9.415 1.00 95.19 82 PHE A C 1
ATOM 641 O O . PHE A 1 82 ? -5.000 -1.551 -10.165 1.00 95.19 82 PHE A O 1
ATOM 648 N N . PHE A 1 83 ? -6.751 -2.918 -9.810 1.00 96.56 83 PHE A N 1
ATOM 649 C CA . PHE A 1 83 ? -7.338 -2.754 -11.139 1.00 96.56 83 PHE A CA 1
ATOM 650 C C . PHE A 1 83 ? -7.711 -1.291 -11.398 1.00 96.56 83 PHE A C 1
ATOM 652 O O . PHE A 1 83 ? -7.220 -0.683 -12.343 1.00 96.56 83 PHE A O 1
ATOM 659 N N . SER A 1 84 ? -8.519 -0.701 -10.511 1.00 96.19 84 SER A N 1
ATOM 660 C CA . SER A 1 84 ? -8.949 0.696 -10.637 1.00 96.19 84 SER A CA 1
ATOM 661 C C . SER A 1 84 ? -7.770 1.671 -10.589 1.00 96.19 84 SER A C 1
ATOM 663 O O . SER A 1 84 ? -7.776 2.672 -11.295 1.00 96.19 84 SER A O 1
ATOM 665 N N . ALA A 1 85 ? -6.750 1.385 -9.775 1.00 93.88 85 ALA A N 1
ATOM 666 C CA . ALA A 1 85 ? -5.579 2.245 -9.636 1.00 93.88 85 ALA A CA 1
ATOM 667 C C . ALA A 1 85 ? -4.710 2.246 -10.881 1.00 93.88 85 ALA A C 1
ATOM 669 O O . ALA A 1 85 ? -4.206 3.296 -11.275 1.00 93.88 85 ALA A O 1
ATOM 670 N N . ASP A 1 86 ? -4.542 1.082 -11.499 1.00 93.69 86 ASP A N 1
ATOM 671 C CA . ASP A 1 86 ? -3.777 0.988 -12.724 1.00 93.69 86 ASP A CA 1
ATOM 672 C C . ASP A 1 86 ? -4.542 1.568 -13.917 1.00 93.69 86 ASP A C 1
ATOM 674 O O . ASP A 1 86 ? -3.944 2.321 -14.673 1.00 93.69 86 ASP A O 1
ATOM 678 N N . LEU A 1 87 ? -5.858 1.334 -14.028 1.00 94.19 87 LEU A N 1
ATOM 679 C CA . LEU A 1 87 ? -6.691 2.010 -15.032 1.00 94.19 87 LEU A CA 1
ATOM 680 C C . LEU A 1 87 ? -6.612 3.531 -14.903 1.00 94.19 87 LEU A C 1
ATOM 682 O O . LEU A 1 87 ? -6.445 4.224 -15.902 1.00 94.19 87 LEU A O 1
ATOM 686 N N . LEU A 1 88 ? -6.704 4.047 -13.674 1.00 92.62 88 LEU A N 1
ATOM 687 C CA . LEU A 1 88 ? -6.600 5.479 -13.422 1.00 92.62 88 LEU A CA 1
ATOM 688 C C . LEU A 1 88 ? -5.227 6.011 -13.842 1.00 92.62 88 LEU A C 1
ATOM 690 O O . LEU A 1 88 ? -5.162 6.987 -14.575 1.00 92.62 88 LEU A O 1
ATOM 694 N N . ALA A 1 89 ? -4.140 5.352 -13.440 1.00 90.62 89 ALA A N 1
ATOM 695 C CA . ALA A 1 89 ? -2.796 5.772 -13.826 1.00 90.62 89 ALA A CA 1
ATOM 696 C C . ALA A 1 89 ? -2.579 5.712 -15.349 1.00 90.62 89 ALA A C 1
ATOM 698 O O . ALA A 1 89 ? -2.018 6.637 -15.920 1.00 90.62 89 ALA A O 1
ATOM 699 N N . GLN A 1 90 ? -3.045 4.655 -16.019 1.00 91.94 90 GLN A N 1
ATOM 700 C CA . GLN A 1 90 ? -2.935 4.529 -17.475 1.00 91.94 90 GLN A CA 1
ATOM 701 C C . GLN A 1 90 ? -3.778 5.570 -18.215 1.00 91.94 90 GLN A C 1
ATOM 703 O O . GLN A 1 90 ? -3.313 6.127 -19.194 1.00 91.94 90 GLN A O 1
ATOM 708 N N . SER A 1 91 ? -4.960 5.924 -17.702 1.00 90.69 91 SER A N 1
ATOM 709 C CA . SER A 1 91 ? -5.804 6.974 -18.299 1.00 90.69 91 SER A CA 1
ATOM 710 C C . SER A 1 91 ? -5.202 8.384 -18.245 1.00 90.69 91 SER A C 1
ATOM 712 O O . SER A 1 91 ? -5.720 9.298 -18.880 1.00 90.69 91 SER A O 1
ATOM 714 N N . MET A 1 92 ? -4.152 8.572 -17.444 1.00 87.56 92 MET A N 1
ATOM 715 C CA . MET A 1 92 ? -3.437 9.840 -17.283 1.00 87.56 92 MET A CA 1
ATOM 716 C C . MET A 1 92 ? -2.093 9.854 -18.016 1.00 87.56 92 MET A C 1
ATOM 718 O O . MET A 1 92 ? -1.387 10.861 -17.960 1.00 87.56 92 MET A O 1
ATOM 722 N N . SER A 1 93 ? -1.722 8.733 -18.633 1.00 82.88 93 SER A N 1
ATOM 723 C CA . SER A 1 93 ? -0.582 8.624 -19.531 1.00 82.88 93 SER A CA 1
ATOM 724 C C . SER A 1 93 ? -1.051 8.922 -20.953 1.00 82.88 93 SER A C 1
ATOM 726 O O . SER A 1 93 ? -2.211 8.685 -21.287 1.00 82.88 93 SER A O 1
ATOM 728 N N . ASP A 1 94 ? -0.149 9.463 -21.766 1.00 82.88 94 ASP A N 1
ATOM 729 C CA . ASP A 1 94 ? -0.403 9.709 -23.185 1.00 82.88 94 ASP A CA 1
ATOM 730 C C . ASP A 1 94 ? -0.213 8.418 -24.031 1.00 82.88 94 ASP A C 1
ATOM 732 O O . ASP A 1 94 ? -0.455 8.430 -25.237 1.00 82.88 94 ASP A O 1
ATOM 736 N N . ASP A 1 95 ? 0.172 7.298 -23.398 1.00 85.62 95 ASP A N 1
ATOM 737 C CA . ASP A 1 95 ? 0.339 5.979 -24.021 1.00 85.62 95 ASP A CA 1
ATOM 738 C C . ASP A 1 95 ? -0.986 5.209 -24.189 1.00 85.62 95 ASP A C 1
ATOM 740 O O . ASP A 1 95 ? -1.954 5.388 -23.443 1.00 85.62 95 ASP A O 1
ATOM 744 N N . ASP A 1 96 ? -0.998 4.260 -25.131 1.00 92.06 96 ASP A N 1
ATOM 745 C CA . ASP A 1 96 ? -2.096 3.304 -25.288 1.00 92.06 96 ASP A CA 1
ATOM 746 C C . ASP A 1 96 ? -2.259 2.399 -24.056 1.00 92.06 96 ASP A C 1
ATOM 748 O O . ASP A 1 96 ? -1.303 2.028 -23.370 1.00 92.06 96 ASP A O 1
ATOM 752 N N . TYR A 1 97 ? -3.500 1.970 -23.810 1.00 94.19 97 TYR A N 1
ATOM 753 C CA . TYR A 1 97 ? -3.816 1.066 -22.708 1.00 94.19 97 TYR A CA 1
ATOM 754 C C . TYR A 1 97 ? -3.071 -0.281 -22.823 1.00 94.19 97 TYR A C 1
ATOM 756 O O . TYR A 1 97 ? -3.303 -1.059 -23.750 1.00 94.19 97 TYR A O 1
ATOM 764 N N . ASP A 1 98 ? -2.246 -0.596 -21.822 1.00 95.25 98 ASP A N 1
ATOM 765 C CA . ASP A 1 98 ? -1.527 -1.858 -21.643 1.00 95.25 98 ASP A CA 1
ATOM 766 C C . ASP A 1 98 ? -2.286 -2.797 -20.669 1.00 95.25 98 ASP A C 1
ATOM 768 O O . ASP A 1 98 ? -2.178 -2.669 -19.436 1.00 95.25 98 ASP A O 1
ATOM 772 N N . PRO A 1 99 ? -3.017 -3.811 -21.180 1.00 96.19 99 PRO A N 1
ATOM 773 C CA . PRO A 1 99 ? -3.721 -4.777 -20.339 1.00 96.19 99 PRO A CA 1
ATOM 774 C C . PRO A 1 99 ? -2.777 -5.720 -19.577 1.00 96.19 99 PRO A C 1
ATOM 776 O O . PRO A 1 99 ? -3.139 -6.229 -18.511 1.00 96.19 99 PRO A O 1
ATOM 779 N N . VAL A 1 100 ? -1.562 -5.963 -20.080 1.00 96.50 100 VAL A N 1
ATOM 780 C CA . VAL A 1 100 ? -0.567 -6.829 -19.427 1.00 96.50 100 VAL A CA 1
ATOM 781 C C . VAL A 1 100 ? -0.029 -6.141 -18.178 1.00 96.50 100 VAL A C 1
ATOM 783 O O . VAL A 1 100 ? 0.123 -6.772 -17.127 1.00 96.50 100 VAL A O 1
ATOM 786 N N . ARG A 1 101 ? 0.207 -4.828 -18.235 1.00 94.25 101 ARG A N 1
ATOM 787 C CA . ARG A 1 101 ? 0.491 -4.012 -17.047 1.00 94.25 101 ARG A CA 1
ATOM 788 C C . ARG A 1 101 ? -0.633 -4.092 -16.015 1.00 94.25 101 ARG A C 1
ATOM 790 O O . ARG A 1 101 ? -0.337 -4.344 -14.844 1.00 94.25 101 ARG A O 1
ATOM 797 N N . THR A 1 102 ? -1.895 -3.975 -16.424 1.00 96.44 102 THR A N 1
ATOM 798 C CA . THR A 1 102 ? -3.023 -4.113 -15.487 1.00 96.44 102 THR A CA 1
ATOM 799 C C . THR A 1 102 ? -3.067 -5.494 -14.850 1.00 96.44 102 THR A C 1
ATOM 801 O O . THR A 1 102 ? -3.207 -5.599 -13.630 1.00 96.44 102 THR A O 1
ATOM 804 N N . ALA A 1 103 ? -2.878 -6.559 -15.630 1.00 97.56 103 ALA A N 1
ATOM 805 C CA . ALA A 1 103 ? -2.856 -7.923 -15.111 1.00 97.56 103 ALA A CA 1
ATOM 806 C C . ALA A 1 103 ? -1.743 -8.131 -14.067 1.00 97.56 103 ALA A C 1
ATOM 808 O O . ALA A 1 103 ? -1.996 -8.714 -13.009 1.00 97.56 103 ALA A O 1
ATOM 809 N N . ARG A 1 104 ? -0.536 -7.596 -14.312 1.00 97.06 104 ARG A N 1
ATOM 810 C CA . ARG A 1 104 ? 0.573 -7.613 -13.340 1.00 97.06 104 ARG A CA 1
ATOM 811 C C . ARG A 1 104 ? 0.194 -6.892 -12.049 1.00 97.06 104 ARG A C 1
ATOM 813 O O . ARG A 1 104 ? 0.320 -7.475 -10.973 1.00 97.06 104 ARG A O 1
ATOM 820 N N . ASN A 1 105 ? -0.336 -5.672 -12.140 1.00 95.44 105 ASN A N 1
ATOM 821 C CA . ASN A 1 105 ? -0.739 -4.897 -10.963 1.00 95.44 105 ASN A CA 1
ATOM 822 C C . ASN A 1 105 ? -1.851 -5.583 -10.160 1.00 95.44 105 ASN A C 1
ATOM 824 O O . ASN A 1 105 ? -1.781 -5.634 -8.932 1.00 95.44 105 ASN A O 1
ATOM 828 N N . VAL A 1 106 ? -2.837 -6.182 -10.828 1.00 97.50 106 VAL A N 1
ATOM 829 C CA . VAL A 1 106 ? -3.886 -6.975 -10.170 1.00 97.50 106 VAL A CA 1
ATOM 830 C C . VAL A 1 106 ? -3.300 -8.186 -9.442 1.00 97.50 106 VAL A C 1
ATOM 832 O O . VAL A 1 106 ? -3.672 -8.448 -8.296 1.00 97.50 106 VAL A O 1
ATOM 835 N N . PHE A 1 107 ? -2.360 -8.903 -10.062 1.00 98.00 107 PHE A N 1
ATOM 836 C CA . PHE A 1 107 ? -1.697 -10.053 -9.444 1.00 98.00 107 PHE A CA 1
ATOM 837 C C . PHE A 1 107 ? -0.895 -9.652 -8.196 1.00 98.00 107 PHE A C 1
ATOM 839 O O . PHE A 1 107 ? -1.018 -10.277 -7.139 1.00 98.00 107 PHE A O 1
ATOM 846 N N . ILE A 1 108 ? -0.129 -8.564 -8.289 1.00 96.38 108 ILE A N 1
ATOM 847 C CA . ILE A 1 108 ? 0.613 -7.970 -7.168 1.00 96.38 108 ILE A CA 1
ATOM 848 C C . ILE A 1 108 ? -0.351 -7.560 -6.046 1.00 96.38 108 ILE A C 1
ATOM 850 O O . ILE A 1 108 ? -0.134 -7.880 -4.873 1.00 96.38 108 ILE A O 1
ATOM 854 N N . GLY A 1 109 ? -1.460 -6.906 -6.393 1.00 95.38 109 GLY A N 1
ATOM 855 C CA . GLY A 1 109 ? -2.503 -6.514 -5.451 1.00 95.38 109 GLY A CA 1
ATOM 856 C C . GLY A 1 109 ? -3.119 -7.697 -4.712 1.00 95.38 109 GLY A C 1
ATOM 857 O O . GLY A 1 109 ? -3.270 -7.658 -3.488 1.00 95.38 109 GLY A O 1
ATOM 858 N N . ALA A 1 110 ? -3.425 -8.783 -5.420 1.00 96.94 110 ALA A N 1
ATOM 859 C CA . ALA A 1 110 ? -3.936 -10.005 -4.810 1.00 96.94 110 ALA A CA 1
ATOM 860 C C . ALA A 1 110 ? -2.939 -10.601 -3.798 1.00 96.94 110 ALA A C 1
ATOM 862 O O . ALA A 1 110 ? -3.339 -10.982 -2.695 1.00 96.94 110 ALA A O 1
ATOM 863 N N . GLY A 1 111 ? -1.642 -10.616 -4.124 1.00 96.00 111 GLY A N 1
ATOM 864 C CA . GLY A 1 111 ? -0.593 -11.143 -3.245 1.00 96.00 111 GLY A CA 1
ATOM 865 C C . GLY A 1 111 ? -0.385 -10.340 -1.954 1.00 96.00 111 GLY A C 1
ATOM 866 O O . GLY A 1 111 ? -0.145 -10.923 -0.896 1.00 96.00 111 GLY A O 1
ATOM 867 N N . THR A 1 112 ? -0.544 -9.012 -1.994 1.00 93.62 112 THR A N 1
ATOM 868 C CA . THR A 1 112 ? -0.400 -8.149 -0.798 1.00 93.62 112 THR A CA 1
ATOM 869 C C . THR A 1 112 ? -1.614 -8.148 0.126 1.00 93.62 112 THR A C 1
ATOM 871 O O . THR A 1 112 ? -1.496 -7.751 1.290 1.00 93.62 112 THR A O 1
ATOM 874 N N . ALA A 1 113 ? -2.769 -8.613 -0.354 1.00 94.69 113 ALA A N 1
ATOM 875 C CA . ALA A 1 113 ? -4.046 -8.503 0.341 1.00 94.69 113 ALA A CA 1
ATOM 876 C C . ALA A 1 113 ? -4.003 -9.101 1.759 1.00 94.69 113 ALA A C 1
ATOM 878 O O . ALA A 1 113 ? -4.338 -8.437 2.745 1.00 94.69 113 ALA A O 1
ATOM 879 N N . ILE A 1 114 ? -3.559 -10.355 1.878 1.00 94.88 114 ILE A N 1
ATOM 880 C CA . ILE A 1 114 ? -3.521 -11.075 3.157 1.00 94.88 114 ILE A CA 1
ATOM 881 C C . ILE A 1 114 ? -2.454 -10.490 4.100 1.00 94.88 114 ILE A C 1
ATOM 883 O O . ILE A 1 114 ? -2.815 -10.182 5.243 1.00 94.88 114 ILE A O 1
ATOM 887 N N . PRO A 1 115 ? -1.187 -10.277 3.677 1.00 94.50 115 PRO A N 1
ATOM 888 C CA . PRO A 1 115 ? -0.188 -9.601 4.506 1.00 94.50 115 PRO A CA 1
ATOM 889 C C . PRO A 1 115 ? -0.657 -8.243 5.040 1.00 94.50 115 PRO A C 1
ATOM 891 O O . PRO A 1 115 ? -0.496 -7.968 6.230 1.00 94.50 115 PRO A O 1
ATOM 894 N N . ALA A 1 116 ? -1.304 -7.421 4.206 1.00 92.56 116 ALA A N 1
ATOM 895 C CA . ALA A 1 116 ? -1.822 -6.118 4.617 1.00 92.56 116 ALA A CA 1
ATOM 896 C C . ALA A 1 116 ? -2.897 -6.232 5.705 1.00 92.56 116 ALA A C 1
ATOM 898 O O . ALA A 1 116 ? -2.838 -5.538 6.723 1.00 92.56 116 ALA A O 1
ATOM 899 N N . TYR A 1 117 ? -3.856 -7.146 5.544 1.00 94.38 117 TYR A N 1
ATOM 900 C CA . TYR A 1 117 ? -4.881 -7.375 6.564 1.00 94.38 117 TYR A CA 1
ATOM 901 C C . TYR A 1 117 ? -4.288 -7.872 7.887 1.00 94.38 117 TYR A C 1
ATOM 903 O O . TYR A 1 117 ? -4.653 -7.372 8.957 1.00 94.38 117 TYR A O 1
ATOM 911 N N . GLN A 1 118 ? -3.343 -8.814 7.828 1.00 94.94 118 GLN A N 1
ATOM 912 C CA . GLN A 1 118 ? -2.657 -9.300 9.027 1.00 94.94 118 GLN A CA 1
ATOM 913 C C . GLN A 1 118 ? -1.880 -8.183 9.720 1.00 94.94 118 GLN A C 1
ATOM 915 O O . GLN A 1 118 ? -1.917 -8.093 10.946 1.00 94.94 118 GLN A O 1
ATOM 920 N N . TRP A 1 119 ? -1.243 -7.293 8.959 1.00 95.56 119 TRP A N 1
ATOM 921 C CA . TRP A 1 119 ? -0.527 -6.146 9.505 1.00 95.56 119 TRP A CA 1
ATOM 922 C C . TRP A 1 119 ? -1.448 -5.183 10.260 1.00 95.56 119 TRP A C 1
ATOM 924 O O . TRP A 1 119 ? -1.186 -4.847 11.418 1.00 95.56 119 TRP A O 1
ATOM 934 N N . PHE A 1 120 ? -2.583 -4.794 9.671 1.00 93.50 120 PHE A N 1
ATOM 935 C CA . PHE A 1 120 ? -3.547 -3.929 10.358 1.00 93.50 120 PHE A CA 1
ATOM 936 C C . PHE A 1 120 ? -4.134 -4.585 11.611 1.00 93.50 120 PHE A C 1
ATOM 938 O O . PHE A 1 120 ? -4.326 -3.909 12.626 1.00 93.50 120 PHE A O 1
ATOM 945 N N . LYS A 1 121 ? -4.383 -5.899 11.579 1.00 93.75 121 LYS A N 1
ATOM 946 C CA . LYS A 1 121 ? -4.817 -6.666 12.754 1.00 93.75 121 LYS A CA 1
ATOM 947 C C . LYS A 1 121 ? -3.725 -6.732 13.827 1.00 93.75 121 LYS A C 1
ATOM 949 O O . LYS A 1 121 ? -4.018 -6.574 15.015 1.00 93.75 121 LYS A O 1
ATOM 954 N N . PHE A 1 122 ? -2.469 -6.914 13.430 1.00 95.81 122 PHE A N 1
ATOM 955 C CA . PHE A 1 122 ? -1.313 -6.902 14.323 1.00 95.81 122 PHE A CA 1
ATOM 956 C C . PHE A 1 122 ? -1.177 -5.548 15.028 1.00 95.81 122 PHE A C 1
ATOM 958 O O . PHE A 1 122 ? -1.179 -5.503 16.255 1.00 95.81 122 PHE A O 1
ATOM 965 N N . LEU A 1 123 ? -1.194 -4.434 14.293 1.00 94.62 123 LEU A N 1
ATOM 966 C CA . LEU A 1 123 ? -1.145 -3.093 14.887 1.00 94.62 123 LEU A CA 1
ATOM 967 C C . LEU A 1 123 ? -2.385 -2.749 15.725 1.00 94.62 123 LEU A C 1
ATOM 969 O O . LEU A 1 123 ? -2.297 -1.960 16.662 1.00 94.62 123 LEU A O 1
ATOM 973 N N . ALA A 1 124 ? -3.556 -3.313 15.419 1.00 90.75 124 ALA A N 1
ATOM 974 C CA . ALA A 1 124 ? -4.754 -3.115 16.238 1.00 90.75 124 ALA A CA 1
ATOM 975 C C . ALA A 1 124 ? -4.637 -3.800 17.609 1.00 90.75 124 ALA A C 1
ATOM 977 O O . ALA A 1 124 ? -5.073 -3.253 18.620 1.00 90.75 124 ALA A O 1
ATOM 978 N N . THR A 1 125 ? -4.043 -4.992 17.640 1.00 92.88 125 THR A N 1
ATOM 979 C CA . THR A 1 125 ? -3.971 -5.842 18.838 1.00 92.88 125 THR A CA 1
ATOM 980 C C . THR A 1 125 ? -2.708 -5.619 19.664 1.00 92.88 125 THR A C 1
ATOM 982 O O . THR A 1 125 ? -2.712 -5.865 20.870 1.00 92.88 125 THR A O 1
ATOM 985 N N . ARG A 1 126 ? -1.631 -5.133 19.044 1.00 94.19 126 ARG A N 1
ATOM 986 C CA . ARG A 1 126 ? -0.344 -4.852 19.689 1.00 94.19 126 ARG A CA 1
ATOM 987 C C . ARG A 1 1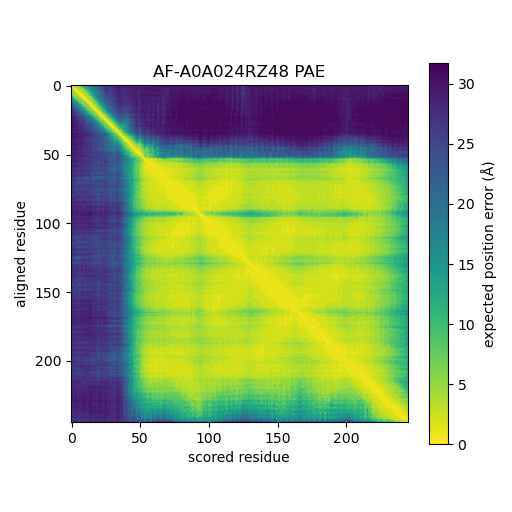26 ? -0.139 -3.349 19.900 1.00 94.19 126 ARG A C 1
ATOM 989 O O . ARG A 1 126 ? -0.834 -2.525 19.314 1.00 94.19 126 ARG A O 1
ATOM 996 N N . PHE A 1 127 ? 0.826 -3.000 20.752 1.00 93.56 127 PHE A N 1
ATOM 997 C CA . PHE A 1 127 ? 1.233 -1.610 21.029 1.00 93.56 127 PHE A CA 1
ATOM 998 C C . PHE A 1 127 ? 0.099 -0.716 21.569 1.00 93.56 127 PHE A C 1
ATOM 1000 O O . PHE A 1 127 ? -0.033 0.441 21.180 1.00 93.56 127 PHE A O 1
ATOM 1007 N N . ASN A 1 128 ? -0.747 -1.268 22.446 1.00 93.62 128 ASN A N 1
ATOM 1008 C CA . ASN A 1 128 ? -1.816 -0.545 23.141 1.00 93.62 128 ASN A CA 1
ATOM 1009 C C . ASN A 1 128 ? -1.345 -0.164 24.554 1.00 93.62 128 ASN A C 1
ATOM 1011 O O . ASN A 1 128 ? -1.560 -0.900 25.515 1.00 93.62 128 ASN A O 1
ATOM 1015 N N . TYR A 1 129 ? -0.651 0.966 24.664 1.00 94.69 129 TYR A N 1
ATOM 1016 C CA . TYR A 1 129 ? -0.158 1.524 25.923 1.00 94.69 129 TYR A CA 1
ATOM 1017 C C . TYR A 1 129 ? -1.220 2.403 26.597 1.00 94.69 129 TYR A C 1
ATOM 1019 O O . TYR A 1 129 ? -2.199 2.813 25.976 1.00 94.69 129 TYR A O 1
ATOM 1027 N N . LYS A 1 130 ? -0.985 2.778 27.863 1.00 95.19 130 LYS A N 1
ATOM 1028 C CA . LYS A 1 130 ? -1.846 3.739 28.580 1.00 95.19 130 LYS A CA 1
ATOM 1029 C C . LYS A 1 130 ? -1.935 5.092 27.856 1.00 95.19 130 LYS A C 1
ATOM 1031 O O . LYS A 1 130 ? -3.002 5.696 27.809 1.00 95.19 130 LYS A O 1
ATOM 1036 N N . SER A 1 131 ? -0.829 5.553 27.264 1.00 97.00 131 SER A N 1
ATOM 1037 C CA . SER A 1 131 ? -0.815 6.758 26.428 1.00 97.00 131 SER A CA 1
ATOM 1038 C C . SER A 1 131 ? -1.279 6.439 25.005 1.00 97.00 131 SER A C 1
ATOM 1040 O O . SER A 1 131 ? -0.661 5.638 24.293 1.00 97.00 131 SER A O 1
ATOM 1042 N N . ARG A 1 132 ? -2.357 7.106 24.568 1.00 93.81 132 ARG A N 1
ATOM 1043 C CA . ARG A 1 132 ? -2.880 6.981 23.197 1.00 93.81 132 ARG A CA 1
ATOM 1044 C C . ARG A 1 132 ? -1.898 7.531 22.165 1.00 93.81 132 ARG A C 1
ATOM 1046 O O . ARG A 1 132 ? -1.709 6.904 21.129 1.00 93.81 132 ARG A O 1
ATOM 1053 N N . VAL A 1 133 ? -1.236 8.647 22.479 1.00 95.94 133 VAL A N 1
ATOM 1054 C CA . VAL A 1 133 ? -0.234 9.273 21.602 1.00 95.94 133 VAL A CA 1
ATOM 1055 C C . VAL A 1 133 ? 0.964 8.349 21.410 1.00 95.94 133 VAL A C 1
ATOM 1057 O O . VAL A 1 133 ? 1.373 8.118 20.278 1.00 95.94 133 VAL A O 1
ATOM 1060 N N . LEU A 1 134 ? 1.470 7.741 22.490 1.00 96.56 134 LEU A N 1
ATOM 1061 C CA . LEU A 1 134 ? 2.570 6.777 22.399 1.00 96.56 134 LEU A CA 1
ATOM 1062 C C . LEU A 1 134 ? 2.173 5.551 21.566 1.00 96.56 134 LEU A C 1
ATOM 1064 O O . LEU A 1 134 ? 2.921 5.128 20.690 1.00 96.56 134 LEU A O 1
ATOM 1068 N N . SER A 1 135 ? 0.976 5.010 21.808 1.00 95.88 135 SER A N 1
ATOM 1069 C CA . SER A 1 135 ? 0.437 3.878 21.042 1.00 95.88 135 SER A CA 1
ATOM 1070 C C . SER A 1 135 ? 0.357 4.186 19.554 1.00 95.88 135 SER A C 1
ATOM 1072 O O . SER A 1 135 ? 0.775 3.375 18.731 1.00 95.88 135 SER A O 1
ATOM 1074 N N . LEU A 1 136 ? -0.155 5.363 19.202 1.00 96.31 136 LEU A N 1
ATOM 1075 C CA . LEU A 1 136 ? -0.277 5.784 17.816 1.00 96.31 136 LEU A CA 1
ATOM 1076 C C . LEU A 1 136 ? 1.097 6.024 17.177 1.00 96.31 136 LEU A C 1
ATOM 1078 O O . LEU A 1 136 ? 1.359 5.499 16.098 1.00 96.31 136 LEU A O 1
ATOM 1082 N N . GLY A 1 137 ? 1.990 6.736 17.870 1.00 97.50 137 GLY A N 1
ATOM 1083 C CA . GLY A 1 137 ? 3.344 7.029 17.402 1.00 97.50 137 GLY A CA 1
ATOM 1084 C C . GLY A 1 137 ? 4.148 5.763 17.108 1.00 97.50 137 GLY A C 1
ATOM 1085 O O . GLY A 1 137 ? 4.679 5.618 16.010 1.00 97.50 137 GLY A O 1
ATOM 1086 N N . VAL A 1 138 ? 4.157 4.793 18.031 1.00 97.56 138 VAL A N 1
ATOM 1087 C CA . VAL A 1 138 ? 4.845 3.505 17.828 1.00 97.56 138 VAL A CA 1
ATOM 1088 C C . VAL A 1 138 ? 4.275 2.759 16.623 1.00 97.56 138 VAL A C 1
ATOM 1090 O O . VAL A 1 138 ? 5.034 2.261 15.795 1.00 97.56 138 VAL A O 1
ATOM 1093 N N . LYS A 1 139 ? 2.946 2.708 16.474 1.00 97.44 139 LYS A N 1
ATOM 1094 C CA . LYS A 1 139 ? 2.310 2.023 15.337 1.00 97.44 139 LYS A CA 1
ATOM 1095 C C . LYS A 1 139 ? 2.653 2.679 14.000 1.00 97.44 139 LYS A C 1
ATOM 1097 O O . LYS A 1 139 ? 2.878 1.958 13.034 1.00 97.44 139 LYS A O 1
ATOM 1102 N N . ILE A 1 140 ? 2.717 4.010 13.939 1.00 96.94 140 ILE A N 1
ATOM 1103 C CA . ILE A 1 140 ? 3.106 4.747 12.727 1.00 96.94 140 ILE A CA 1
ATOM 1104 C C . ILE A 1 140 ? 4.576 4.490 12.390 1.00 96.94 140 ILE A C 1
ATOM 1106 O O . ILE A 1 140 ? 4.884 4.162 11.248 1.00 96.94 140 ILE A O 1
ATOM 1110 N N . VAL A 1 141 ? 5.475 4.572 13.375 1.00 97.12 141 VAL A N 1
ATOM 1111 C CA . VAL A 1 141 ? 6.908 4.309 13.169 1.00 97.12 141 VAL A CA 1
ATOM 1112 C C . VAL A 1 141 ? 7.134 2.881 12.673 1.00 97.12 141 VAL A C 1
ATOM 1114 O O . VAL A 1 141 ? 7.817 2.681 11.671 1.00 97.12 141 VAL A O 1
ATOM 1117 N N . LEU A 1 142 ? 6.501 1.886 13.303 1.00 96.75 142 LEU A N 1
ATOM 1118 C CA . LEU A 1 142 ? 6.575 0.493 12.852 1.00 96.75 142 LEU A CA 1
ATOM 1119 C C . LEU A 1 142 ? 5.974 0.306 11.458 1.00 96.75 142 LEU A C 1
ATOM 1121 O O . LEU A 1 142 ? 6.507 -0.465 10.662 1.00 96.75 142 LEU A O 1
ATOM 1125 N N . ASN A 1 143 ? 4.886 1.012 11.145 1.00 95.44 143 ASN A N 1
ATOM 1126 C CA . ASN A 1 143 ? 4.299 0.979 9.813 1.00 95.44 143 ASN A CA 1
ATOM 1127 C C . ASN A 1 143 ? 5.283 1.476 8.752 1.00 95.44 143 ASN A C 1
ATOM 1129 O O . ASN A 1 143 ? 5.462 0.801 7.744 1.00 95.44 143 ASN A O 1
ATOM 1133 N N . GLN A 1 144 ? 5.951 2.606 8.987 1.00 95.50 144 GLN A N 1
ATOM 1134 C CA . GLN A 1 144 ? 6.911 3.150 8.027 1.00 95.50 144 GLN A CA 1
ATOM 1135 C C . GLN A 1 144 ? 8.167 2.284 7.917 1.00 95.50 144 GLN A C 1
ATOM 1137 O O . GLN A 1 144 ? 8.588 1.963 6.811 1.00 95.50 144 GLN A O 1
ATOM 1142 N N . LEU A 1 145 ? 8.763 1.872 9.036 1.00 95.38 145 LEU A N 1
ATOM 1143 C CA . LEU A 1 145 ? 10.041 1.157 9.007 1.00 95.38 145 LEU A CA 1
ATOM 1144 C C . LEU A 1 145 ? 9.914 -0.281 8.508 1.00 95.38 145 LEU A C 1
ATOM 1146 O O . LEU A 1 145 ? 10.797 -0.756 7.798 1.00 95.38 145 LEU A O 1
ATOM 1150 N N . LEU A 1 146 ? 8.836 -0.978 8.871 1.00 95.81 146 LEU A N 1
ATOM 1151 C CA . LEU A 1 146 ? 8.696 -2.402 8.573 1.00 95.81 146 LEU A CA 1
ATOM 1152 C C . LEU A 1 146 ? 7.772 -2.628 7.384 1.00 95.81 146 LEU A C 1
ATOM 1154 O O . LEU A 1 146 ? 8.178 -3.206 6.380 1.00 95.81 146 LEU A O 1
ATOM 1158 N N . PHE A 1 147 ? 6.531 -2.164 7.483 1.00 93.88 147 PHE A N 1
ATOM 1159 C CA . PHE A 1 147 ? 5.510 -2.525 6.508 1.00 93.88 147 PHE A CA 1
ATOM 1160 C C . PHE A 1 147 ? 5.633 -1.761 5.198 1.00 93.88 147 PHE A C 1
ATOM 1162 O O . PHE A 1 147 ? 5.566 -2.381 4.141 1.00 93.88 147 PHE A O 1
ATOM 1169 N N . ALA A 1 148 ? 5.870 -0.449 5.239 1.00 92.50 148 ALA A N 1
ATOM 1170 C CA . ALA A 1 148 ? 6.086 0.327 4.023 1.00 92.50 148 ALA A CA 1
ATOM 1171 C C . ALA A 1 148 ? 7.350 -0.153 3.294 1.00 92.50 148 ALA A C 1
ATOM 1173 O O . ALA A 1 148 ? 7.309 -0.347 2.082 1.00 92.50 148 ALA A O 1
ATOM 1174 N N . THR A 1 149 ? 8.438 -0.431 4.019 1.00 94.38 149 THR A N 1
ATOM 1175 C CA . THR A 1 149 ? 9.664 -1.011 3.446 1.00 94.38 149 THR A CA 1
ATOM 1176 C C . THR A 1 149 ? 9.394 -2.366 2.796 1.00 94.38 149 THR A C 1
ATOM 1178 O O . THR A 1 149 ? 9.714 -2.554 1.625 1.00 94.38 149 THR A O 1
ATOM 1181 N N . TYR A 1 150 ? 8.743 -3.287 3.514 1.00 95.50 150 TYR A N 1
ATOM 1182 C CA . TYR A 1 150 ? 8.348 -4.592 2.979 1.00 95.50 150 TYR A CA 1
ATOM 1183 C C . TYR A 1 150 ? 7.492 -4.458 1.714 1.00 95.50 150 TYR A C 1
ATOM 1185 O O . TYR A 1 150 ? 7.781 -5.106 0.710 1.00 95.50 150 TYR A O 1
ATOM 1193 N N . MET A 1 151 ? 6.475 -3.593 1.740 1.00 92.62 151 MET A N 1
ATOM 1194 C CA . MET A 1 151 ? 5.569 -3.396 0.609 1.00 92.62 151 MET A CA 1
ATOM 1195 C C . MET A 1 151 ? 6.281 -2.813 -0.608 1.00 92.62 151 MET A C 1
ATOM 1197 O O . MET A 1 151 ? 6.023 -3.264 -1.718 1.00 92.62 151 MET A O 1
ATOM 1201 N N . ASN A 1 152 ? 7.211 -1.875 -0.421 1.00 93.12 152 ASN A N 1
ATOM 1202 C CA . ASN A 1 152 ? 8.007 -1.331 -1.521 1.00 93.12 152 ASN A CA 1
ATOM 1203 C C . ASN A 1 152 ? 8.925 -2.391 -2.136 1.00 93.12 152 ASN A C 1
ATOM 1205 O O . ASN A 1 152 ? 8.928 -2.562 -3.353 1.00 93.12 152 ASN A O 1
ATOM 1209 N N . VAL A 1 153 ? 9.663 -3.140 -1.307 1.00 96.19 153 VAL A N 1
ATOM 1210 C CA . VAL A 1 153 ? 10.525 -4.230 -1.790 1.00 96.19 153 VAL A CA 1
ATOM 1211 C C . VAL A 1 153 ? 9.699 -5.257 -2.558 1.00 96.19 153 VAL A C 1
ATOM 1213 O O . VAL A 1 153 ? 10.070 -5.620 -3.672 1.00 96.19 153 VAL A O 1
ATOM 1216 N N . TYR A 1 154 ? 8.562 -5.687 -2.003 1.00 96.56 154 TYR A N 1
ATOM 1217 C CA . TYR A 1 154 ? 7.651 -6.618 -2.663 1.00 96.56 154 TYR A CA 1
ATOM 1218 C C . TYR A 1 154 ? 7.147 -6.068 -4.001 1.00 96.56 154 TYR A C 1
ATOM 1220 O O . TYR A 1 154 ? 7.274 -6.742 -5.019 1.00 96.56 154 TYR A O 1
ATOM 1228 N N . PHE A 1 155 ? 6.613 -4.845 -4.011 1.00 93.81 155 PHE A N 1
ATOM 1229 C CA . PHE A 1 155 ? 6.017 -4.238 -5.198 1.00 93.81 155 PHE A CA 1
ATOM 1230 C C . PHE A 1 155 ? 7.035 -4.113 -6.333 1.00 93.81 155 PHE A C 1
ATOM 1232 O O . PHE A 1 155 ? 6.797 -4.618 -7.427 1.00 93.81 155 PHE A O 1
ATOM 1239 N N . PHE A 1 156 ? 8.202 -3.518 -6.072 1.00 94.25 156 PHE A N 1
ATOM 1240 C CA . PHE A 1 156 ? 9.227 -3.332 -7.100 1.00 94.25 156 PHE A CA 1
ATOM 1241 C C . PHE A 1 156 ? 9.852 -4.648 -7.562 1.00 94.25 156 PHE A C 1
ATOM 1243 O O . PHE A 1 156 ? 10.097 -4.810 -8.760 1.00 94.25 156 PHE A O 1
ATOM 1250 N N . SER A 1 157 ? 10.052 -5.605 -6.648 1.00 96.69 157 SER A N 1
ATOM 1251 C CA . SER A 1 157 ? 10.551 -6.934 -7.016 1.00 96.69 157 SER A CA 1
ATOM 1252 C C . SER A 1 157 ? 9.560 -7.659 -7.917 1.00 96.69 157 SER A C 1
ATOM 1254 O O . SER A 1 157 ? 9.945 -8.173 -8.962 1.00 96.69 157 SER A O 1
ATOM 1256 N N . MET A 1 158 ? 8.276 -7.673 -7.553 1.00 96.69 158 MET A N 1
ATOM 1257 C CA . MET A 1 158 ? 7.253 -8.337 -8.355 1.00 96.69 158 MET A CA 1
ATOM 1258 C C . MET A 1 158 ? 7.043 -7.649 -9.698 1.00 96.69 158 MET A C 1
ATOM 1260 O O . MET A 1 158 ? 6.915 -8.343 -10.702 1.00 96.69 158 MET A O 1
ATOM 1264 N N . GLN A 1 159 ? 7.076 -6.315 -9.744 1.00 94.00 159 GLN A N 1
ATOM 1265 C CA . GLN A 1 159 ? 7.036 -5.578 -11.005 1.00 94.00 159 GLN A CA 1
ATOM 1266 C C . GLN A 1 159 ? 8.179 -6.008 -11.932 1.00 94.00 159 GLN A C 1
ATOM 1268 O O . GLN A 1 159 ? 7.936 -6.280 -13.101 1.00 94.00 159 GLN A O 1
ATOM 1273 N N . ALA A 1 160 ? 9.410 -6.127 -11.429 1.00 94.56 160 ALA A N 1
ATOM 1274 C CA . ALA A 1 160 ? 10.547 -6.596 -12.226 1.00 94.56 160 ALA A CA 1
ATOM 1275 C C . ALA A 1 160 ? 10.434 -8.049 -12.671 1.00 94.56 160 ALA A C 1
ATOM 1277 O O . ALA A 1 160 ? 10.571 -8.347 -13.857 1.00 94.56 160 ALA A O 1
ATOM 1278 N N . LEU A 1 161 ? 10.115 -8.950 -11.746 1.00 96.94 161 LEU A N 1
ATOM 1279 C CA . LEU A 1 161 ? 10.000 -10.372 -12.052 1.00 96.94 161 LEU A CA 1
ATOM 1280 C C . LEU A 1 161 ? 8.901 -10.644 -13.083 1.00 96.94 161 LEU A C 1
ATOM 1282 O O . LEU A 1 161 ? 9.121 -11.403 -14.022 1.00 96.94 161 LEU A O 1
ATOM 1286 N N . LEU A 1 162 ? 7.741 -9.997 -12.947 1.00 96.00 162 LEU A N 1
ATOM 1287 C CA . LEU A 1 162 ? 6.618 -10.173 -13.870 1.00 96.00 162 LEU A CA 1
ATOM 1288 C C . LEU A 1 162 ? 6.811 -9.451 -15.209 1.00 96.00 162 LEU A C 1
ATOM 1290 O O . LEU A 1 162 ? 6.085 -9.741 -16.154 1.00 96.00 162 LEU A O 1
ATOM 1294 N N . SER A 1 163 ? 7.767 -8.524 -15.296 1.00 93.50 163 SER A N 1
ATOM 1295 C CA . SER A 1 163 ? 8.167 -7.885 -16.558 1.00 93.50 163 SER A CA 1
ATOM 1296 C C . SER A 1 163 ? 9.238 -8.675 -17.312 1.00 93.50 163 SER A C 1
ATOM 1298 O O . SER A 1 163 ? 9.531 -8.345 -18.453 1.00 93.50 163 SER A O 1
ATOM 1300 N N . GLY A 1 164 ? 9.798 -9.725 -16.699 1.00 94.00 164 GLY A N 1
ATOM 1301 C CA . GLY A 1 164 ? 10.838 -10.556 -17.307 1.00 94.00 164 GLY A CA 1
ATOM 1302 C C . GLY A 1 164 ? 12.274 -10.118 -17.002 1.00 94.00 164 GLY A C 1
ATOM 1303 O O . GLY A 1 164 ? 13.202 -10.724 -17.526 1.00 94.00 164 GLY A O 1
ATOM 1304 N N . ASP A 1 165 ? 12.488 -9.147 -16.107 1.00 92.94 165 ASP A N 1
ATOM 1305 C CA . ASP A 1 165 ? 13.824 -8.597 -15.798 1.00 92.94 165 ASP A CA 1
ATOM 1306 C C . ASP A 1 165 ? 14.720 -9.567 -14.992 1.00 92.94 165 ASP A C 1
ATOM 1308 O O . ASP A 1 165 ? 15.899 -9.305 -14.741 1.00 92.94 165 ASP A O 1
ATOM 1312 N N . GLY A 1 166 ? 14.155 -10.690 -14.536 1.00 95.50 166 GLY A N 1
ATOM 1313 C CA . GLY A 1 166 ? 14.839 -11.673 -13.701 1.00 95.50 166 GLY A CA 1
ATOM 1314 C C . GLY A 1 166 ? 15.151 -11.176 -12.283 1.00 95.50 166 GLY A C 1
ATOM 1315 O O . GLY A 1 166 ? 14.782 -10.078 -11.863 1.00 95.50 166 GLY A O 1
ATOM 1316 N N . ILE A 1 167 ? 15.828 -12.022 -11.500 1.00 96.25 167 ILE A N 1
ATOM 1317 C CA . ILE A 1 167 ? 16.131 -11.738 -10.085 1.00 96.25 167 ILE A CA 1
ATOM 1318 C C . ILE A 1 167 ? 17.144 -10.594 -9.951 1.00 96.25 167 ILE A C 1
ATOM 1320 O O . ILE A 1 167 ? 16.995 -9.741 -9.078 1.00 96.25 167 ILE A O 1
ATOM 1324 N N . SER A 1 168 ? 18.161 -10.551 -10.815 1.00 96.62 168 SER A N 1
ATOM 1325 C CA . SER A 1 168 ? 19.155 -9.472 -10.819 1.00 96.62 168 SER A CA 1
ATOM 1326 C C . SER A 1 168 ? 18.511 -8.120 -11.121 1.00 96.62 168 SER A C 1
ATOM 1328 O O . SER A 1 168 ? 18.749 -7.164 -10.383 1.00 96.62 168 SER A O 1
ATOM 1330 N N . GLY A 1 169 ? 17.639 -8.055 -12.134 1.00 95.12 169 GLY A N 1
ATOM 1331 C CA . GLY A 1 169 ? 16.872 -6.854 -12.460 1.00 95.12 169 GLY A CA 1
ATOM 1332 C C . GLY A 1 169 ? 15.943 -6.427 -11.324 1.00 95.12 169 GLY A C 1
ATOM 1333 O O . GLY A 1 169 ? 15.868 -5.243 -11.003 1.00 95.12 169 GLY A O 1
ATOM 1334 N N . ALA A 1 170 ? 15.308 -7.380 -10.634 1.00 96.00 170 ALA A N 1
ATOM 1335 C CA . ALA A 1 170 ? 14.495 -7.094 -9.453 1.00 96.00 170 ALA A CA 1
ATOM 1336 C C . ALA A 1 170 ? 15.304 -6.475 -8.306 1.00 96.00 170 ALA A C 1
ATOM 1338 O O . ALA A 1 170 ? 14.892 -5.463 -7.738 1.00 96.00 170 ALA A O 1
ATOM 1339 N N . VAL A 1 171 ? 16.474 -7.039 -7.988 1.00 97.25 171 VAL A N 1
ATOM 1340 C CA . VAL A 1 171 ? 17.367 -6.492 -6.954 1.00 97.25 171 VAL A CA 1
ATOM 1341 C C . VAL A 1 171 ? 17.842 -5.093 -7.331 1.00 97.25 171 VAL A C 1
ATOM 1343 O O . VAL A 1 171 ? 17.835 -4.205 -6.478 1.00 97.25 171 VAL A O 1
ATOM 1346 N N . GLN A 1 172 ? 18.226 -4.887 -8.591 1.00 96.69 172 GLN A N 1
ATOM 1347 C CA . GLN A 1 172 ? 18.676 -3.587 -9.072 1.00 96.69 172 GLN A CA 1
ATOM 1348 C C . GLN A 1 172 ? 17.556 -2.547 -8.977 1.00 96.69 172 GLN A C 1
ATOM 1350 O O . GLN A 1 172 ? 17.740 -1.510 -8.347 1.00 96.69 172 GLN A O 1
ATOM 1355 N N . ARG A 1 173 ? 16.349 -2.876 -9.456 1.00 92.94 173 ARG A N 1
ATOM 1356 C CA . ARG A 1 173 ? 15.186 -1.986 -9.357 1.00 92.94 173 ARG A CA 1
ATOM 1357 C C . ARG A 1 173 ? 14.886 -1.596 -7.915 1.00 92.94 173 ARG A C 1
ATOM 1359 O O . ARG A 1 173 ? 14.674 -0.423 -7.642 1.00 92.94 173 ARG A O 1
ATOM 1366 N N . VAL A 1 174 ? 14.898 -2.552 -6.985 1.00 95.31 174 VAL A N 1
ATOM 1367 C CA . VAL A 1 174 ? 14.697 -2.248 -5.560 1.00 95.31 174 VAL A CA 1
ATOM 1368 C C . VAL A 1 174 ? 15.786 -1.311 -5.039 1.00 95.31 174 VAL A C 1
ATOM 1370 O O . VAL A 1 174 ? 15.463 -0.368 -4.325 1.00 95.31 174 VAL A O 1
ATOM 1373 N N . ARG A 1 175 ? 17.061 -1.532 -5.380 1.00 96.06 175 ARG A N 1
ATOM 1374 C CA . ARG A 1 175 ? 18.158 -0.649 -4.945 1.00 96.06 175 ARG A CA 1
ATOM 1375 C C . ARG A 1 175 ? 17.971 0.783 -5.436 1.00 96.06 175 ARG A C 1
ATOM 1377 O O . ARG A 1 175 ? 18.177 1.707 -4.653 1.00 96.06 175 ARG A O 1
ATOM 1384 N N . ASP A 1 176 ? 17.531 0.941 -6.676 1.00 92.75 176 ASP A N 1
ATOM 1385 C CA . ASP A 1 176 ? 17.419 2.248 -7.319 1.00 92.75 176 ASP A CA 1
ATOM 1386 C C . ASP A 1 176 ? 16.185 3.028 -6.840 1.00 92.75 176 ASP A C 1
ATOM 1388 O O . ASP A 1 176 ? 16.233 4.250 -6.698 1.00 92.75 176 ASP A O 1
ATOM 1392 N N . THR A 1 177 ? 15.075 2.342 -6.540 1.00 90.56 177 THR A N 1
ATOM 1393 C CA . THR A 1 177 ? 13.794 3.014 -6.259 1.00 90.56 177 THR A CA 1
ATOM 1394 C C . THR A 1 177 ? 13.376 3.014 -4.791 1.00 90.56 177 THR A C 1
ATOM 1396 O O . THR A 1 177 ? 12.602 3.888 -4.386 1.00 90.56 177 THR A O 1
ATOM 1399 N N . LEU A 1 178 ? 13.859 2.073 -3.967 1.00 92.62 178 LEU A N 1
ATOM 1400 C CA . LEU A 1 178 ? 13.338 1.857 -2.611 1.00 92.62 178 LEU A CA 1
ATOM 1401 C C . LEU A 1 178 ? 13.462 3.103 -1.738 1.00 92.62 178 LEU A C 1
ATOM 1403 O O . LEU A 1 178 ? 12.479 3.500 -1.113 1.00 92.62 178 LEU A O 1
ATOM 1407 N N . LEU A 1 179 ? 14.647 3.715 -1.683 1.00 92.81 179 LEU A N 1
ATOM 1408 C CA . LEU A 1 179 ? 14.893 4.840 -0.782 1.00 92.81 179 LEU A CA 1
ATOM 1409 C C . LEU A 1 179 ? 14.046 6.054 -1.176 1.00 92.81 179 LEU A C 1
ATOM 1411 O O . LEU A 1 179 ? 13.358 6.629 -0.332 1.00 92.81 179 LEU A O 1
ATOM 1415 N N . THR A 1 180 ? 14.034 6.390 -2.465 1.00 90.06 180 THR A N 1
ATOM 1416 C CA . THR A 1 180 ? 13.232 7.489 -3.014 1.00 90.06 180 THR A CA 1
ATOM 1417 C C . THR A 1 180 ? 11.744 7.275 -2.744 1.00 90.06 180 THR A C 1
ATOM 1419 O O . THR A 1 180 ? 11.066 8.168 -2.228 1.00 90.06 180 THR A O 1
ATOM 1422 N N . SER A 1 181 ? 11.232 6.072 -3.017 1.00 89.94 181 SER A N 1
ATOM 1423 C CA . SER A 1 181 ? 9.828 5.729 -2.783 1.00 89.94 181 SER A CA 1
ATOM 1424 C C . SER A 1 181 ? 9.461 5.761 -1.297 1.00 89.94 181 SER A C 1
ATOM 1426 O O . SER A 1 181 ? 8.407 6.279 -0.916 1.00 89.94 181 SER A O 1
ATOM 1428 N N . TRP A 1 182 ? 10.347 5.274 -0.426 1.00 92.06 182 TRP A N 1
ATOM 1429 C CA . TRP A 1 182 ? 10.138 5.283 1.019 1.00 92.06 182 TRP A CA 1
ATOM 1430 C C . TRP A 1 182 ? 10.111 6.708 1.589 1.00 92.06 182 TRP A C 1
ATOM 1432 O O . TRP A 1 182 ? 9.195 7.051 2.339 1.00 92.06 182 TRP A O 1
ATOM 1442 N N . ILE A 1 183 ? 11.045 7.574 1.178 1.00 92.25 183 ILE A N 1
ATOM 1443 C CA . ILE A 1 183 ? 11.072 8.991 1.578 1.00 92.25 183 ILE A CA 1
ATOM 1444 C C . ILE A 1 183 ? 9.802 9.705 1.111 1.00 92.25 183 ILE A C 1
ATOM 1446 O O . ILE A 1 183 ? 9.164 10.411 1.893 1.00 92.25 183 ILE A O 1
ATOM 1450 N N . ASN A 1 184 ? 9.398 9.497 -0.144 1.00 88.62 184 ASN A N 1
ATOM 1451 C CA . ASN A 1 184 ? 8.161 10.065 -0.673 1.00 88.62 184 ASN A CA 1
ATOM 1452 C C . ASN A 1 184 ? 6.937 9.563 0.097 1.00 88.62 184 ASN A C 1
ATOM 1454 O O . ASN A 1 184 ? 6.053 10.352 0.432 1.00 88.62 184 ASN A O 1
ATOM 1458 N N . SER A 1 185 ? 6.929 8.286 0.477 1.00 88.25 185 SER A N 1
ATOM 1459 C CA . SER A 1 185 ? 5.859 7.718 1.289 1.00 88.25 185 SER A CA 1
ATOM 1460 C C . SER A 1 185 ? 5.759 8.392 2.664 1.00 88.25 185 SER A C 1
ATOM 1462 O O . SER A 1 185 ? 4.659 8.679 3.140 1.00 88.25 185 SER A O 1
ATOM 1464 N N . CYS A 1 186 ? 6.889 8.716 3.295 1.00 91.88 186 CYS A N 1
ATOM 1465 C CA . CYS A 1 186 ? 6.929 9.396 4.593 1.00 91.88 186 CYS A CA 1
ATOM 1466 C C . CYS A 1 186 ? 6.324 10.811 4.586 1.00 91.88 186 CYS A C 1
ATOM 1468 O O . CYS A 1 186 ? 5.991 11.315 5.655 1.00 91.88 186 CYS A O 1
ATOM 1470 N N . LYS A 1 187 ? 6.116 11.438 3.420 1.00 90.38 187 LYS A N 1
ATOM 1471 C CA . LYS A 1 187 ? 5.483 12.765 3.322 1.00 90.38 187 LYS A CA 1
ATOM 1472 C C . LYS A 1 187 ? 3.981 12.735 3.622 1.00 90.38 187 LYS A C 1
ATOM 1474 O O . LYS A 1 187 ? 3.446 13.709 4.137 1.00 90.38 187 LYS A O 1
ATOM 1479 N N . ILE A 1 188 ? 3.303 11.629 3.303 1.00 89.50 188 ILE A N 1
ATOM 1480 C CA . ILE A 1 188 ? 1.830 11.543 3.335 1.00 89.50 188 ILE A CA 1
ATOM 1481 C C . ILE A 1 188 ? 1.352 10.422 4.261 1.00 89.50 188 ILE A C 1
ATOM 1483 O O . ILE A 1 188 ? 0.446 10.613 5.078 1.00 89.50 188 ILE A O 1
ATOM 1487 N N . TRP A 1 189 ? 1.974 9.244 4.175 1.00 91.38 189 TRP A N 1
ATOM 1488 C CA . TRP A 1 189 ? 1.479 8.045 4.845 1.00 91.38 189 TRP A CA 1
ATOM 1489 C C . TRP A 1 189 ? 1.439 8.113 6.376 1.00 91.38 189 TRP A C 1
ATOM 1491 O O . TRP A 1 189 ? 0.517 7.518 6.930 1.00 91.38 189 TRP A O 1
ATOM 1501 N N . PRO A 1 190 ? 2.319 8.839 7.097 1.00 94.19 190 PRO A N 1
ATOM 1502 C CA . PRO A 1 190 ? 2.189 8.969 8.548 1.00 94.19 190 PRO A CA 1
ATOM 1503 C C . PRO A 1 190 ? 0.855 9.581 8.990 1.00 94.19 190 PRO A C 1
ATOM 1505 O O . PRO A 1 190 ? 0.230 9.076 9.922 1.00 94.19 190 PRO A O 1
ATOM 1508 N N . ILE A 1 191 ? 0.380 10.617 8.291 1.00 95.25 191 ILE A N 1
ATOM 1509 C CA . ILE A 1 191 ? -0.896 11.282 8.597 1.00 95.25 191 ILE A CA 1
ATOM 1510 C C . ILE A 1 191 ? -2.068 10.373 8.214 1.00 95.25 191 ILE A C 1
ATOM 1512 O O . ILE A 1 191 ? -2.998 10.190 9.001 1.00 95.25 191 ILE A O 1
ATOM 1516 N N . VAL A 1 192 ? -1.993 9.730 7.045 1.00 95.44 192 VAL A N 1
ATOM 1517 C CA . VAL A 1 192 ? -2.989 8.740 6.599 1.00 95.44 192 VAL A CA 1
ATOM 1518 C C . VAL A 1 192 ? -3.099 7.596 7.605 1.00 95.44 192 VAL A C 1
ATOM 1520 O O . VAL A 1 192 ? -4.200 7.192 7.976 1.00 95.44 192 VAL A O 1
ATOM 1523 N N . MET A 1 193 ? -1.966 7.091 8.089 1.00 95.38 193 MET A N 1
ATOM 1524 C CA . MET A 1 193 ? -1.906 6.005 9.061 1.00 95.38 193 MET A CA 1
ATOM 1525 C C . MET A 1 193 ? -2.450 6.438 10.422 1.00 95.38 193 MET A C 1
ATOM 1527 O O . MET A 1 193 ? -3.201 5.685 11.047 1.00 95.38 193 MET A O 1
ATOM 1531 N N . ALA A 1 194 ? -2.129 7.658 10.862 1.00 95.88 194 ALA A N 1
ATOM 1532 C CA . ALA A 1 194 ? -2.683 8.240 12.077 1.00 95.88 194 ALA A CA 1
ATOM 1533 C C . ALA A 1 194 ? -4.216 8.275 12.027 1.00 95.88 194 ALA A C 1
ATOM 1535 O O . ALA A 1 194 ? -4.880 7.800 12.953 1.00 95.88 194 ALA A O 1
ATOM 1536 N N . PHE A 1 195 ? -4.774 8.770 10.919 1.00 97.19 195 PHE A N 1
ATOM 1537 C CA . PHE A 1 195 ? -6.215 8.821 10.700 1.00 97.19 195 PHE A CA 1
ATOM 1538 C C . PHE A 1 195 ? -6.834 7.417 10.659 1.00 97.19 195 PHE A C 1
ATOM 1540 O O . PHE A 1 195 ? -7.790 7.133 11.382 1.00 97.19 195 PHE A O 1
ATOM 1547 N N . ASN A 1 196 ? -6.250 6.510 9.872 1.00 95.69 196 ASN A N 1
ATOM 1548 C CA . ASN A 1 196 ? -6.736 5.143 9.691 1.00 95.69 196 ASN A CA 1
ATOM 1549 C C . ASN A 1 196 ? -6.817 4.383 11.028 1.00 95.69 196 ASN A C 1
ATOM 1551 O O . ASN A 1 196 ? -7.823 3.757 11.359 1.00 95.69 196 ASN A O 1
ATOM 1555 N N . LEU A 1 197 ? -5.774 4.480 11.855 1.00 93.94 197 LEU A N 1
ATOM 1556 C CA . LEU A 1 197 ? -5.739 3.805 13.152 1.00 93.94 197 LEU A CA 1
ATOM 1557 C C . LEU A 1 197 ? -6.662 4.435 14.200 1.00 93.94 197 LEU A C 1
ATOM 1559 O O . LEU A 1 197 ? -7.100 3.717 15.102 1.00 93.94 197 LEU A O 1
ATOM 1563 N N . SER A 1 198 ? -6.948 5.734 14.088 1.00 94.12 198 SER A N 1
ATOM 1564 C CA . SER A 1 198 ? -7.725 6.479 15.086 1.00 94.12 198 SER A CA 1
ATOM 1565 C C . SER A 1 198 ? -9.227 6.456 14.814 1.00 94.12 198 SER A C 1
ATOM 1567 O O . SER A 1 198 ? -10.007 6.367 15.759 1.00 94.12 198 SER A O 1
ATOM 1569 N N . TYR A 1 199 ? -9.635 6.507 13.543 1.00 94.62 199 TYR A N 1
ATOM 1570 C CA . TYR A 1 199 ? -11.035 6.731 13.166 1.00 94.62 199 TYR A CA 1
ATOM 1571 C C . TYR A 1 199 ? -11.652 5.605 12.339 1.00 94.62 199 TYR A C 1
ATOM 1573 O O . TYR A 1 199 ? -12.873 5.462 12.327 1.00 94.62 199 TYR A O 1
ATOM 1581 N N . VAL A 1 200 ? -10.846 4.785 11.659 1.00 94.81 200 VAL A N 1
ATOM 1582 C CA . VAL A 1 200 ? -11.366 3.746 10.763 1.00 94.81 200 VAL A CA 1
ATOM 1583 C C . VAL A 1 200 ? -11.474 2.406 11.514 1.00 94.81 200 VAL A C 1
ATOM 1585 O O . VAL A 1 200 ? -10.468 1.908 12.046 1.00 94.81 200 VAL A O 1
ATOM 1588 N N . PRO A 1 201 ? -12.672 1.783 11.568 1.00 93.38 201 PRO A N 1
ATOM 1589 C CA . PRO A 1 201 ? -12.843 0.455 12.155 1.00 93.38 201 PRO A CA 1
ATOM 1590 C C . PRO A 1 201 ? -11.996 -0.592 11.430 1.00 93.38 201 PRO A C 1
ATOM 1592 O O . PRO A 1 201 ? -11.767 -0.479 10.225 1.00 93.38 201 PRO A O 1
ATOM 1595 N N . LEU A 1 202 ? -11.546 -1.624 12.153 1.00 91.81 202 LEU A N 1
ATOM 1596 C CA . LEU A 1 202 ? -10.574 -2.609 11.660 1.00 91.81 202 LEU A CA 1
ATOM 1597 C C . LEU A 1 202 ? -10.971 -3.218 10.307 1.00 91.81 202 LEU A C 1
ATOM 1599 O O . LEU A 1 202 ? -10.119 -3.362 9.433 1.00 91.81 202 LEU A O 1
ATOM 1603 N N . GLU A 1 203 ? -12.250 -3.543 10.127 1.00 93.69 203 GLU A N 1
ATOM 1604 C CA . GLU A 1 203 ? -12.781 -4.114 8.890 1.00 93.69 203 GLU A CA 1
ATOM 1605 C C . GLU A 1 203 ? -12.579 -3.220 7.653 1.00 93.69 203 GLU A C 1
ATOM 1607 O O . GLU A 1 203 ? -12.398 -3.749 6.561 1.00 93.69 203 GLU A O 1
ATOM 1612 N N . TYR A 1 204 ? -12.533 -1.893 7.802 1.00 94.62 204 TYR A N 1
ATOM 1613 C CA . TYR A 1 204 ? -12.434 -0.949 6.681 1.00 94.62 204 TYR A CA 1
ATOM 1614 C C . TYR A 1 204 ? -11.023 -0.386 6.469 1.00 94.62 204 TYR A C 1
ATOM 1616 O O . TYR A 1 204 ? -10.795 0.312 5.485 1.00 94.62 204 TYR A O 1
ATOM 1624 N N . ARG A 1 205 ? -10.053 -0.679 7.347 1.00 94.62 205 ARG A N 1
ATOM 1625 C CA . ARG A 1 205 ? -8.727 -0.025 7.314 1.00 94.62 205 ARG A CA 1
ATOM 1626 C C . ARG A 1 205 ? -7.953 -0.247 6.025 1.00 94.62 205 ARG A C 1
ATOM 1628 O O . ARG A 1 205 ? -7.313 0.675 5.522 1.00 94.62 205 ARG A O 1
ATOM 1635 N N . ALA A 1 206 ? -8.009 -1.467 5.499 1.00 92.19 206 ALA A N 1
ATOM 1636 C CA . ALA A 1 206 ? -7.335 -1.803 4.254 1.00 92.19 206 ALA A CA 1
ATOM 1637 C C . ALA A 1 206 ? -8.061 -1.216 3.032 1.00 92.19 206 ALA A C 1
ATOM 1639 O O . ALA A 1 206 ? -7.401 -0.777 2.097 1.00 92.19 206 ALA A O 1
ATOM 1640 N N . LEU A 1 207 ? -9.398 -1.139 3.069 1.00 93.56 207 LEU A N 1
ATOM 1641 C CA . LEU A 1 207 ? -10.190 -0.470 2.032 1.00 93.56 207 LEU A CA 1
ATOM 1642 C C . LEU A 1 207 ? -9.879 1.031 1.991 1.00 93.56 207 LEU A C 1
ATOM 1644 O O . LEU A 1 207 ? -9.599 1.569 0.927 1.00 93.56 207 LEU A O 1
ATOM 1648 N N . PHE A 1 208 ? -9.852 1.687 3.155 1.00 95.38 208 PHE A N 1
ATOM 1649 C CA . PHE A 1 208 ? -9.462 3.091 3.281 1.00 95.38 208 PHE A CA 1
ATOM 1650 C C . PHE A 1 208 ? -8.054 3.339 2.727 1.00 95.38 208 PHE A C 1
ATOM 1652 O O . PHE A 1 208 ? -7.875 4.215 1.886 1.00 95.38 208 PHE A O 1
ATOM 1659 N N . ALA A 1 209 ? -7.065 2.539 3.142 1.00 93.19 209 ALA A N 1
ATOM 1660 C CA . ALA A 1 209 ? -5.702 2.653 2.625 1.00 93.19 209 ALA A CA 1
ATOM 1661 C C . ALA A 1 209 ? -5.645 2.453 1.100 1.00 93.19 209 ALA A C 1
ATOM 1663 O O . ALA A 1 209 ? -4.935 3.183 0.417 1.00 93.19 209 ALA A O 1
ATOM 1664 N N . GLY A 1 210 ? -6.430 1.515 0.564 1.00 92.62 210 GLY A N 1
ATOM 1665 C CA . GLY A 1 210 ? -6.554 1.284 -0.872 1.00 92.62 210 GLY A CA 1
ATOM 1666 C C . GLY A 1 210 ? -7.135 2.468 -1.645 1.00 92.62 210 GLY A C 1
ATOM 1667 O O . GLY A 1 210 ? -6.642 2.790 -2.720 1.00 92.62 210 GLY A O 1
ATOM 1668 N N . ILE A 1 211 ? -8.128 3.163 -1.085 1.00 93.19 211 ILE A N 1
ATOM 1669 C CA . ILE A 1 211 ? -8.695 4.372 -1.700 1.00 93.19 211 ILE A CA 1
ATOM 1670 C C . ILE A 1 211 ? -7.659 5.497 -1.749 1.00 93.19 211 ILE A C 1
ATOM 1672 O O . ILE A 1 211 ? -7.508 6.153 -2.775 1.00 93.19 211 ILE A O 1
ATOM 1676 N N . ILE A 1 212 ? -6.899 5.699 -0.671 1.00 93.62 212 ILE A N 1
ATOM 1677 C CA . ILE A 1 212 ? -5.796 6.669 -0.678 1.00 93.62 212 ILE A CA 1
ATOM 1678 C C . ILE A 1 212 ? -4.725 6.267 -1.700 1.00 93.62 212 ILE A C 1
ATOM 1680 O O . ILE A 1 212 ? -4.180 7.125 -2.391 1.00 93.62 212 ILE A O 1
ATOM 1684 N N . ASN A 1 213 ? -4.473 4.965 -1.853 1.00 88.06 213 ASN A N 1
ATOM 1685 C CA . ASN A 1 213 ? -3.542 4.453 -2.850 1.00 88.06 213 ASN A CA 1
ATOM 1686 C C . ASN A 1 213 ? -3.984 4.758 -4.294 1.00 88.06 213 ASN A C 1
ATOM 1688 O O . ASN A 1 213 ? -3.128 5.039 -5.122 1.00 88.06 213 ASN A O 1
ATOM 1692 N N . LEU A 1 214 ? -5.288 4.775 -4.603 1.00 89.19 214 LEU A N 1
ATOM 1693 C CA . LEU A 1 214 ? -5.788 5.232 -5.913 1.00 89.19 214 LEU A CA 1
ATOM 1694 C C . LEU A 1 214 ? -5.327 6.665 -6.211 1.00 89.19 214 LEU A C 1
ATOM 1696 O O . LEU A 1 214 ? -4.761 6.933 -7.269 1.00 89.19 214 LEU A O 1
ATOM 1700 N N . GLY A 1 215 ? -5.521 7.570 -5.247 1.00 87.25 215 GLY A N 1
ATOM 1701 C CA . GLY A 1 215 ? -5.079 8.960 -5.365 1.00 87.25 215 GLY A CA 1
ATOM 1702 C C . GLY A 1 215 ? -3.558 9.086 -5.460 1.00 87.25 215 GLY A C 1
ATOM 1703 O O . GLY A 1 215 ? -3.055 9.900 -6.229 1.00 87.25 215 GLY A O 1
ATOM 1704 N N . TRP A 1 216 ? -2.819 8.246 -4.733 1.00 85.31 216 TRP A N 1
ATOM 1705 C CA . TRP A 1 216 ? -1.360 8.181 -4.824 1.00 85.31 216 TRP A CA 1
ATOM 1706 C C . TRP A 1 216 ? -0.878 7.758 -6.217 1.00 85.31 216 TRP A C 1
ATOM 1708 O O . TRP A 1 216 ? 0.022 8.389 -6.763 1.00 85.31 216 TRP A O 1
ATOM 1718 N N . GLN A 1 217 ? -1.501 6.744 -6.825 1.00 84.81 217 GLN A N 1
ATOM 1719 C CA . GLN A 1 217 ? -1.152 6.300 -8.178 1.00 84.81 217 GLN A CA 1
ATOM 1720 C C . GLN A 1 217 ? -1.424 7.387 -9.225 1.00 84.81 217 GLN A C 1
ATOM 1722 O O . GLN A 1 217 ? -0.582 7.615 -10.090 1.00 84.81 217 GLN A O 1
ATOM 1727 N N . ALA A 1 218 ? -2.541 8.109 -9.107 1.00 83.88 218 ALA A N 1
ATOM 1728 C CA . ALA A 1 218 ? -2.825 9.266 -9.957 1.00 83.88 218 ALA A CA 1
ATOM 1729 C C . ALA A 1 218 ? -1.792 10.390 -9.769 1.00 83.88 218 ALA A C 1
ATOM 1731 O O . ALA A 1 218 ? -1.286 10.945 -10.742 1.00 83.88 218 ALA A O 1
ATOM 1732 N N . TYR A 1 219 ? -1.435 10.697 -8.518 1.00 84.81 219 TYR A N 1
ATOM 1733 C CA . TYR A 1 219 ? -0.424 11.704 -8.194 1.00 84.81 219 TYR A CA 1
ATOM 1734 C C . TYR A 1 219 ? 0.946 11.368 -8.794 1.00 84.81 219 TYR A C 1
ATOM 1736 O O . TYR A 1 219 ? 1.572 12.235 -9.398 1.00 84.81 219 TYR A O 1
ATOM 1744 N N . LEU A 1 220 ? 1.399 10.117 -8.665 1.00 82.06 220 LEU A N 1
ATOM 1745 C CA . LEU A 1 220 ? 2.659 9.681 -9.268 1.00 82.06 220 LEU A CA 1
ATOM 1746 C C . LEU A 1 220 ? 2.616 9.755 -10.797 1.00 82.06 220 LEU A C 1
ATOM 1748 O O . LEU A 1 220 ? 3.594 10.183 -11.400 1.00 82.06 220 LEU A O 1
ATOM 1752 N N . SER A 1 221 ? 1.486 9.399 -11.414 1.00 82.56 221 SER A N 1
ATOM 1753 C CA . SER A 1 221 ? 1.319 9.512 -12.866 1.00 82.56 221 SER A CA 1
ATOM 1754 C C . SER A 1 221 ? 1.441 10.962 -13.343 1.00 82.56 221 SER A C 1
ATOM 1756 O O . SER A 1 221 ? 2.150 11.233 -14.307 1.00 82.56 221 SER A O 1
ATOM 1758 N N . LEU A 1 222 ? 0.814 11.909 -12.635 1.00 84.31 222 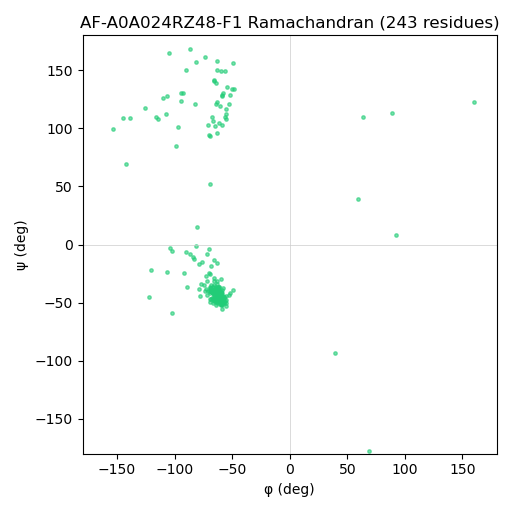LEU A N 1
ATOM 1759 C CA . LEU A 1 222 ? 0.945 13.341 -12.931 1.00 84.31 222 LEU A CA 1
ATOM 1760 C C . LEU A 1 222 ? 2.374 13.841 -12.749 1.00 84.31 222 LEU A C 1
ATOM 1762 O O . LEU A 1 222 ? 2.867 14.601 -13.576 1.00 84.31 222 LEU A O 1
ATOM 1766 N N . LEU A 1 223 ? 3.030 13.423 -11.666 1.00 84.19 223 LEU A N 1
ATOM 1767 C CA . LEU A 1 223 ? 4.390 13.851 -11.369 1.00 84.19 223 LEU A CA 1
ATOM 1768 C C . LEU A 1 223 ? 5.377 13.369 -12.437 1.00 84.19 223 LEU A C 1
ATOM 1770 O O . LEU A 1 223 ? 6.229 14.151 -12.850 1.00 84.19 223 LEU A O 1
ATOM 1774 N N . ASN A 1 224 ? 5.240 12.122 -12.895 1.00 82.62 224 ASN A N 1
ATOM 1775 C CA . ASN A 1 224 ? 6.057 11.575 -13.979 1.00 82.62 224 ASN A CA 1
ATOM 1776 C C . ASN A 1 224 ? 5.838 12.357 -15.279 1.00 82.62 224 ASN A C 1
ATOM 1778 O O . ASN A 1 224 ? 6.804 12.815 -15.877 1.00 82.62 224 ASN A O 1
ATOM 1782 N N . ARG A 1 225 ? 4.579 12.628 -15.643 1.00 80.44 225 ARG A N 1
ATOM 1783 C CA . ARG A 1 225 ? 4.252 13.428 -16.831 1.00 80.44 225 ARG A CA 1
ATOM 1784 C C . ARG A 1 225 ? 4.838 14.839 -16.767 1.00 80.44 225 ARG A C 1
ATOM 1786 O O . ARG A 1 225 ? 5.365 15.351 -17.747 1.00 80.44 225 ARG A O 1
ATOM 1793 N N . TRP A 1 226 ? 4.772 15.491 -15.606 1.00 82.12 226 TRP A N 1
ATOM 1794 C CA . TRP A 1 226 ? 5.395 16.804 -15.424 1.00 82.12 226 TRP A CA 1
ATOM 1795 C C . TRP A 1 226 ? 6.921 16.756 -15.508 1.00 82.12 226 TRP A C 1
ATOM 1797 O O . TRP A 1 226 ? 7.521 17.744 -15.922 1.00 82.12 226 TRP A O 1
ATOM 1807 N N . ALA A 1 227 ? 7.554 15.654 -15.104 1.00 84.44 227 ALA A N 1
ATOM 1808 C CA . ALA A 1 227 ? 8.992 15.475 -15.272 1.00 84.44 227 ALA A CA 1
ATOM 1809 C C . ALA A 1 227 ? 9.358 15.334 -16.758 1.00 84.44 227 ALA A C 1
ATOM 1811 O O . ALA A 1 227 ? 10.224 16.066 -17.222 1.00 84.44 227 ALA A O 1
ATOM 1812 N N . GLU A 1 228 ? 8.633 14.501 -17.509 1.00 83.25 228 GLU A N 1
ATOM 1813 C CA . GLU A 1 228 ? 8.835 14.300 -18.954 1.00 83.25 228 GLU A CA 1
ATOM 1814 C C . GLU A 1 228 ? 8.690 15.606 -19.750 1.00 83.25 228 GLU A C 1
ATOM 1816 O O . GLU A 1 228 ? 9.558 15.942 -20.554 1.00 83.25 228 GLU A O 1
ATOM 1821 N N . VAL A 1 229 ? 7.645 16.399 -19.480 1.00 85.81 229 VAL A N 1
ATOM 1822 C CA . VAL A 1 229 ? 7.447 17.710 -20.131 1.00 85.81 229 VAL A CA 1
ATOM 1823 C C . VAL A 1 229 ? 8.619 18.653 -19.851 1.00 85.81 229 VAL A C 1
ATOM 1825 O O . VAL A 1 229 ? 9.124 19.303 -20.761 1.00 85.81 229 VAL A O 1
ATOM 1828 N N . ARG A 1 230 ? 9.097 18.701 -18.604 1.00 89.50 230 ARG A N 1
ATOM 1829 C CA . ARG A 1 230 ? 10.229 19.559 -18.223 1.00 89.50 230 ARG A CA 1
ATOM 1830 C C . ARG A 1 230 ? 11.545 19.105 -18.847 1.00 89.50 230 ARG A C 1
ATOM 1832 O O . ARG A 1 230 ? 12.390 19.943 -19.145 1.00 89.50 230 ARG A O 1
ATOM 1839 N N . GLU A 1 231 ? 11.739 17.799 -19.010 1.00 88.62 231 GLU A N 1
ATOM 1840 C CA . GLU A 1 231 ? 12.899 17.241 -19.708 1.00 88.62 231 GLU A CA 1
ATOM 1841 C C . GLU A 1 231 ? 12.862 17.580 -21.204 1.00 88.62 231 GLU A C 1
ATOM 1843 O O . GLU A 1 231 ? 13.895 17.946 -21.762 1.00 88.62 231 GLU A O 1
ATOM 1848 N N . ALA A 1 232 ? 11.682 17.552 -21.831 1.00 88.00 232 ALA A N 1
ATOM 1849 C CA . ALA A 1 232 ? 11.500 17.968 -23.221 1.00 88.00 23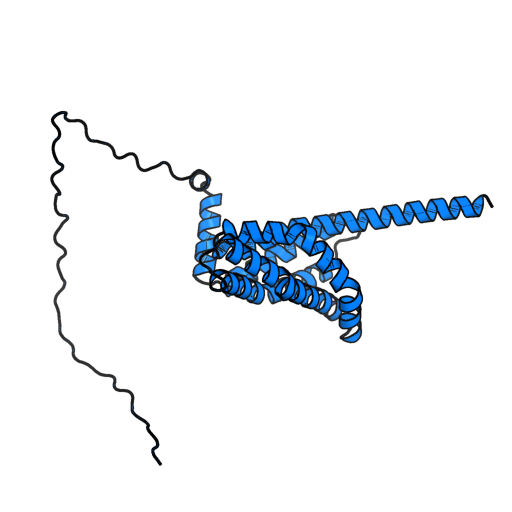2 ALA A CA 1
ATOM 1850 C C . ALA A 1 232 ? 11.788 19.466 -23.424 1.00 88.00 232 ALA A C 1
ATOM 1852 O O . ALA A 1 232 ? 12.571 19.820 -24.303 1.00 88.00 232 ALA A O 1
ATOM 1853 N N . GLU A 1 233 ? 11.241 20.337 -22.570 1.00 91.25 233 GLU A N 1
ATOM 1854 C CA . GLU A 1 233 ? 11.509 21.785 -22.600 1.00 91.25 233 GLU A CA 1
ATOM 1855 C C . GLU A 1 233 ? 13.005 22.094 -22.409 1.00 91.25 233 GLU A C 1
ATOM 1857 O O . GLU A 1 233 ? 13.571 22.951 -23.093 1.00 91.25 233 GLU A O 1
ATOM 1862 N N . ALA A 1 234 ? 13.672 21.379 -21.495 1.00 91.81 234 ALA A N 1
ATOM 1863 C CA . ALA A 1 234 ? 15.107 21.517 -21.257 1.00 91.81 234 ALA A CA 1
ATOM 1864 C C . ALA A 1 234 ? 15.950 21.038 -22.453 1.00 91.81 234 ALA A C 1
ATOM 1866 O O . ALA A 1 234 ? 16.984 21.633 -22.759 1.00 91.81 234 ALA A O 1
ATOM 1867 N N . ALA A 1 235 ? 15.522 19.972 -23.134 1.00 91.81 235 ALA A N 1
ATOM 1868 C CA . ALA A 1 235 ? 16.184 19.474 -24.335 1.00 91.81 235 ALA A CA 1
ATOM 1869 C C . ALA A 1 235 ? 16.024 20.439 -25.519 1.00 91.81 235 ALA A C 1
ATOM 1871 O O . ALA A 1 235 ? 16.991 20.667 -26.245 1.00 91.81 235 ALA A O 1
ATOM 1872 N N . GLU A 1 236 ? 14.844 21.040 -25.687 1.00 92.69 236 GLU A N 1
ATOM 1873 C CA . GLU A 1 236 ? 14.581 22.054 -26.713 1.00 92.69 236 GLU A CA 1
ATOM 1874 C C . GLU A 1 236 ? 15.437 23.304 -26.484 1.00 92.69 236 GLU A C 1
ATOM 1876 O O . GLU A 1 236 ? 16.194 23.697 -27.369 1.00 92.69 236 GLU A O 1
ATOM 1881 N N . THR A 1 237 ? 15.438 23.854 -25.266 1.00 93.62 237 THR A N 1
ATOM 1882 C CA . THR A 1 237 ? 16.294 25.008 -24.927 1.00 93.62 237 THR A CA 1
ATOM 1883 C C . THR A 1 237 ? 17.787 24.709 -25.078 1.00 93.62 237 THR A C 1
ATOM 1885 O O . THR A 1 237 ? 18.546 25.572 -25.521 1.00 93.62 237 THR A O 1
ATOM 1888 N N . ALA A 1 238 ? 18.237 23.493 -24.753 1.00 92.56 238 ALA A N 1
ATOM 1889 C CA . ALA A 1 238 ? 19.619 23.082 -24.995 1.00 92.56 238 ALA A CA 1
ATOM 1890 C C . ALA A 1 238 ? 19.943 22.990 -26.497 1.00 92.56 238 ALA A C 1
ATOM 1892 O O . ALA A 1 238 ? 21.020 23.417 -26.915 1.00 92.56 238 ALA A O 1
ATOM 1893 N N . ALA A 1 239 ? 19.021 22.469 -27.311 1.00 93.00 239 ALA A N 1
ATOM 1894 C CA . ALA A 1 239 ? 19.180 22.394 -28.760 1.00 93.00 239 ALA A CA 1
ATOM 1895 C C . ALA A 1 239 ? 19.217 23.790 -29.405 1.00 93.00 239 ALA A C 1
ATOM 1897 O O . ALA A 1 239 ? 20.077 24.046 -30.248 1.00 93.00 239 ALA A O 1
ATOM 1898 N N . GLU A 1 240 ? 18.352 24.710 -28.970 1.00 93.75 240 GLU A N 1
ATOM 1899 C CA . GLU A 1 240 ? 18.361 26.112 -29.405 1.00 93.75 240 GLU A CA 1
ATOM 1900 C C . GLU A 1 240 ? 19.671 26.816 -29.033 1.00 93.75 240 GLU A C 1
ATOM 1902 O O . GLU A 1 240 ? 20.269 27.495 -29.867 1.00 93.75 240 GLU A O 1
ATOM 1907 N N . ALA A 1 241 ? 20.164 26.617 -27.806 1.00 92.12 241 ALA A N 1
ATOM 1908 C CA . ALA A 1 241 ? 21.427 27.199 -27.359 1.00 92.12 241 ALA A CA 1
ATOM 1909 C C . ALA A 1 241 ? 22.629 26.691 -28.173 1.00 92.12 241 ALA A C 1
ATOM 1911 O O . ALA A 1 241 ? 23.526 27.472 -28.479 1.00 92.12 241 ALA A O 1
ATOM 1912 N N . VAL A 1 242 ? 22.640 25.406 -28.550 1.00 93.62 242 VAL A N 1
ATOM 1913 C CA . VAL A 1 242 ? 23.664 24.835 -29.443 1.00 93.62 242 VAL A CA 1
ATOM 1914 C C . VAL A 1 242 ? 23.527 25.370 -30.869 1.00 93.62 242 VAL A C 1
ATOM 1916 O O . VAL A 1 242 ? 24.538 25.610 -31.513 1.00 93.62 242 VAL A O 1
ATOM 1919 N N . ALA A 1 243 ? 22.309 25.584 -31.370 1.00 90.31 243 ALA A N 1
ATOM 1920 C CA . ALA A 1 243 ? 22.087 26.113 -32.716 1.00 90.31 243 ALA A CA 1
ATOM 1921 C C . ALA A 1 243 ? 22.492 27.592 -32.873 1.00 90.31 243 ALA A C 1
ATOM 1923 O O . ALA A 1 243 ? 22.763 28.036 -33.989 1.00 90.31 243 ALA A O 1
ATOM 1924 N N . LEU A 1 244 ? 22.513 28.353 -31.775 1.00 91.19 244 LEU A N 1
ATOM 1925 C CA . LEU A 1 244 ? 22.934 29.758 -31.742 1.00 91.19 244 LEU A CA 1
ATOM 1926 C C . LEU A 1 244 ? 24.438 29.957 -31.469 1.00 91.19 244 LEU A C 1
ATOM 1928 O O . LEU A 1 244 ? 24.898 31.101 -31.522 1.00 91.19 244 LEU A O 1
ATOM 1932 N N . ALA A 1 245 ? 25.180 28.890 -31.155 1.00 78.25 245 ALA A N 1
ATOM 1933 C CA . ALA A 1 245 ? 26.616 28.906 -30.858 1.00 78.25 245 ALA A CA 1
ATOM 1934 C C . ALA A 1 245 ? 27.468 28.575 -32.094 1.00 78.25 245 ALA A C 1
ATOM 1936 O O . ALA A 1 245 ? 28.545 29.201 -32.232 1.00 78.25 245 ALA A O 1
#

Organism: Hypocrea jecorina (strain ATCC 56765 / BCRC 32924 / NRRL 11460 / Rut C-30) (NCBI:txid1344414)

InterPro domains:
  IPR007248 Mpv17/PMP22 [PF04117] (160-221)
  IPR007248 Mpv17/PMP22 [PTHR11266] (59-222)